Protein AF-A0A109DC09-F1 (afdb_monomer)

Solvent-accessible surface area (backbone atoms only — not comparable to full-atom values): 12896 Å² total; per-residue (Å²): 127,82,45,53,19,56,38,63,45,25,81,33,39,40,67,56,52,54,48,49,50,50,58,57,55,66,71,40,54,76,91,50,47,72,40,55,71,70,56,30,46,43,43,35,18,48,51,47,44,29,95,33,46,69,58,38,62,72,40,78,63,44,71,32,43,50,68,32,57,50,49,26,42,39,64,25,33,43,58,70,87,74,59,76,60,52,71,61,52,30,56,70,53,52,18,28,38,43,35,59,54,74,34,72,28,39,25,43,37,33,34,83,87,57,52,51,49,87,61,46,24,26,41,56,66,62,72,87,56,91,67,43,51,78,31,70,42,95,57,59,52,79,45,13,31,32,42,51,37,67,57,52,51,50,50,41,51,55,46,40,79,67,63,54,87,91,54,65,60,53,58,52,53,40,57,60,47,72,75,57,84,63,42,60,46,46,91,53,75,83,77,82,76,66,53,72,66,54,52,74,49,53,71,39,57,49,48,54,53,36,62,75,54,33,82,66,15,54,56,64,60,48,43,53,53,52,53,51,51,26,51,60,72,75,107

Radius of gyration: 19.29 Å; Cα contacts (8 Å, |Δi|>4): 376; chains: 1; bounding box: 51×51×50 Å

Secondary structure (DSSP, 8-state):
---B-B-SEEEE-HHHHHHHHHHHHHHS-GGG--S-HHHHHHHHHHHTT-SSHHHHHT-S-EEEEHHHHHHHHHHTT--GGGSS-HHHHHHHTTPPEEE-TTS--EEEEEETTSPEEEEEEESSSPPP-TTEEEEEE---TTT-EEE-HHHHHHHHHHHHHH--TTS-HHHHHHHHHTT--PEE-----SSPP-HHHHHT--HHHHHHHHHHH-SSS-HHHHHHHHHHHHHHHT-

Foldseek 3Di:
DPQFQFDQKFKDQLVLLLVLLVVLLVPADPVQFPDDSLVLLQQLCVLLVHPGSVRSNPDGIGIHGLVSSVVSSVNGRDDPVVCPCSQVSSVSRQTKGWFAAPQQAKKWKAALVLQTDLTIGGVVVHDDDPRIDIAGEDADNHQTWIDTSVLSVVLRVVLSVPDDSVDDSNVSSHVSSVVRDTAGQHQDFPPDDDLLVLLPDRPNVNLVVLVVGCPRHHSSSSSVVSVVSSVVSVD

Structure (mmCIF, N/CA/C/O backbone):
data_AF-A0A109DC09-F1
#
_entry.id   AF-A0A109DC09-F1
#
loop_
_atom_site.group_PDB
_atom_site.id
_atom_site.type_symbol
_atom_site.label_atom_id
_atom_site.label_alt_id
_atom_site.label_comp_id
_atom_site.label_asym_id
_atom_site.label_entity_id
_atom_site.label_seq_id
_atom_site.pdbx_PDB_ins_code
_atom_site.Cartn_x
_atom_site.Cartn_y
_atom_site.Cartn_z
_atom_site.occupancy
_atom_site.B_iso_or_equiv
_atom_site.auth_seq_id
_atom_site.auth_comp_id
_atom_site.auth_asym_id
_atom_site.auth_atom_id
_atom_site.pdbx_PDB_model_num
ATOM 1 N N . MET A 1 1 ? 9.646 4.735 12.682 1.00 40.78 1 MET A N 1
ATOM 2 C CA . MET A 1 1 ? 9.041 3.504 12.136 1.00 40.78 1 MET A CA 1
ATOM 3 C C . MET A 1 1 ? 7.641 3.860 11.702 1.00 40.78 1 MET A C 1
ATOM 5 O O . MET A 1 1 ? 6.970 4.535 12.476 1.00 40.78 1 MET A O 1
ATOM 9 N N . ASN A 1 2 ? 7.234 3.477 10.490 1.00 53.06 2 ASN A N 1
ATOM 10 C CA . ASN A 1 2 ? 5.811 3.473 10.167 1.00 53.06 2 ASN A CA 1
ATOM 11 C C . ASN A 1 2 ? 5.160 2.485 11.127 1.00 53.06 2 ASN A C 1
ATOM 13 O O . ASN A 1 2 ? 5.541 1.322 11.163 1.00 53.06 2 ASN A O 1
ATOM 17 N N . ALA A 1 3 ? 4.277 2.994 11.979 1.00 72.12 3 ALA A N 1
ATOM 18 C CA . ALA A 1 3 ? 3.489 2.153 12.868 1.00 72.12 3 ALA A CA 1
ATOM 19 C C . ALA A 1 3 ? 2.329 1.487 12.115 1.00 72.12 3 ALA A C 1
ATOM 21 O O . ALA A 1 3 ? 1.695 0.589 12.657 1.00 72.12 3 ALA A O 1
ATOM 22 N N . ASN A 1 4 ? 2.026 1.946 10.894 1.00 89.56 4 ASN A N 1
ATOM 23 C CA . ASN A 1 4 ? 0.980 1.344 10.088 1.00 89.56 4 ASN A CA 1
ATOM 24 C C . ASN A 1 4 ? 1.453 0.044 9.427 1.00 89.56 4 ASN A C 1
ATOM 26 O O . ASN A 1 4 ? 2.645 -0.156 9.201 1.00 89.56 4 ASN A O 1
ATOM 30 N N . ALA A 1 5 ? 0.495 -0.833 9.150 1.00 94.12 5 ALA A N 1
ATOM 31 C CA . ALA A 1 5 ? 0.725 -2.146 8.563 1.00 94.12 5 ALA A CA 1
ATOM 32 C C . ALA A 1 5 ? 0.398 -2.185 7.063 1.00 94.12 5 ALA A C 1
ATOM 34 O O . ALA A 1 5 ? 0.197 -3.258 6.513 1.00 94.12 5 ALA A O 1
ATOM 35 N N . TYR A 1 6 ? 0.299 -1.035 6.391 1.00 96.06 6 TYR A N 1
ATOM 36 C CA . TYR A 1 6 ? 0.151 -1.034 4.938 1.00 96.06 6 TYR A CA 1
ATOM 37 C C . TYR A 1 6 ? 1.441 -1.517 4.265 1.00 96.06 6 TYR A C 1
ATOM 39 O O . TYR A 1 6 ? 2.548 -1.205 4.716 1.00 96.06 6 TYR A O 1
ATOM 47 N N . SER A 1 7 ? 1.291 -2.254 3.167 1.00 95.31 7 SER A N 1
ATOM 48 C CA . SER A 1 7 ? 2.389 -2.644 2.291 1.00 95.31 7 SER A CA 1
ATOM 49 C C . SER A 1 7 ? 3.128 -1.423 1.743 1.00 95.31 7 SER A C 1
ATOM 51 O O . SER A 1 7 ? 2.569 -0.337 1.562 1.00 95.31 7 SER A O 1
ATOM 53 N N . GLN A 1 8 ? 4.421 -1.585 1.461 1.00 93.62 8 GLN A N 1
ATOM 54 C CA . GLN A 1 8 ? 5.211 -0.508 0.860 1.00 93.62 8 GLN A CA 1
ATOM 55 C C . GLN A 1 8 ? 4.963 -0.395 -0.639 1.00 93.62 8 GLN A C 1
ATOM 57 O O . GLN A 1 8 ? 5.200 0.668 -1.229 1.00 93.62 8 GLN A O 1
ATOM 62 N N . PHE A 1 9 ? 4.534 -1.498 -1.246 1.00 95.81 9 PHE A N 1
ATOM 63 C CA . PHE A 1 9 ? 4.171 -1.579 -2.641 1.00 95.81 9 PHE A CA 1
ATOM 64 C C . PHE A 1 9 ? 2.668 -1.588 -2.846 1.00 95.81 9 PHE A C 1
ATOM 66 O O . PHE A 1 9 ? 1.895 -2.052 -2.014 1.00 95.81 9 PHE A O 1
ATOM 73 N N . SER A 1 10 ? 2.285 -1.106 -4.017 1.00 96.50 10 SER A N 1
ATOM 74 C CA . SER A 1 10 ? 0.936 -1.206 -4.535 1.00 96.50 10 SER A CA 1
ATOM 75 C C . SER A 1 10 ? 0.970 -1.786 -5.944 1.00 96.50 10 SER A C 1
ATOM 77 O O . SER A 1 10 ? 1.845 -1.440 -6.751 1.00 96.50 10 SER A O 1
ATOM 79 N N . GLU A 1 11 ? 0.001 -2.655 -6.214 1.00 95.88 11 GLU A N 1
ATOM 80 C CA . GLU A 1 11 ? -0.251 -3.286 -7.502 1.00 95.88 11 GLU A CA 1
ATOM 81 C C . GLU A 1 11 ? -1.472 -2.630 -8.145 1.00 95.88 11 GLU A C 1
ATOM 83 O O . GLU A 1 11 ? -2.611 -2.806 -7.716 1.00 95.88 11 GLU A O 1
ATOM 88 N N . LEU A 1 12 ? -1.244 -1.823 -9.180 1.00 95.81 12 LEU A N 1
ATOM 89 C CA . LEU A 1 12 ? -2.312 -1.058 -9.823 1.00 95.81 12 LEU A CA 1
ATOM 90 C C . LEU A 1 12 ? -2.240 -1.182 -11.330 1.00 95.81 12 LEU A C 1
ATOM 92 O O . LEU A 1 12 ? -1.166 -1.191 -11.930 1.00 95.81 12 LEU A O 1
ATOM 96 N N . THR A 1 13 ? -3.399 -1.142 -11.978 1.00 97.38 13 THR A N 1
ATOM 97 C CA . THR A 1 13 ? -3.422 -0.910 -13.423 1.00 97.38 13 THR A CA 1
ATOM 98 C C . THR A 1 13 ? -2.886 0.495 -13.735 1.00 97.38 13 THR A C 1
ATOM 100 O O . THR A 1 13 ? -3.086 1.435 -12.949 1.00 97.38 13 THR A O 1
ATOM 103 N N . PRO A 1 14 ? -2.288 0.718 -14.921 1.00 97.69 14 PRO A N 1
ATOM 104 C CA . PRO A 1 14 ? -1.843 2.053 -15.319 1.00 97.69 14 PRO A CA 1
ATOM 105 C C . PRO A 1 14 ? -2.963 3.101 -15.276 1.00 97.69 14 PRO A C 1
ATOM 107 O O . PRO A 1 14 ? -2.716 4.267 -14.974 1.00 97.69 14 PRO A O 1
ATOM 110 N N . VAL A 1 15 ? -4.207 2.698 -15.562 1.00 98.06 15 VAL A N 1
ATOM 111 C CA . VAL A 1 15 ? -5.378 3.586 -15.524 1.00 98.06 15 VAL A CA 1
ATOM 112 C C . VAL A 1 15 ? -5.656 4.067 -14.101 1.00 98.06 15 VAL A C 1
ATOM 114 O O . VAL A 1 15 ? -5.824 5.271 -13.898 1.00 98.06 15 VAL A O 1
ATOM 117 N N . GLN A 1 16 ? -5.665 3.158 -13.122 1.00 97.81 16 GLN A N 1
ATOM 118 C CA . GLN A 1 16 ? -5.870 3.505 -11.714 1.00 97.81 16 GLN A CA 1
ATOM 119 C C . GLN A 1 16 ? -4.750 4.418 -11.211 1.00 97.81 16 GLN A C 1
ATOM 121 O O . 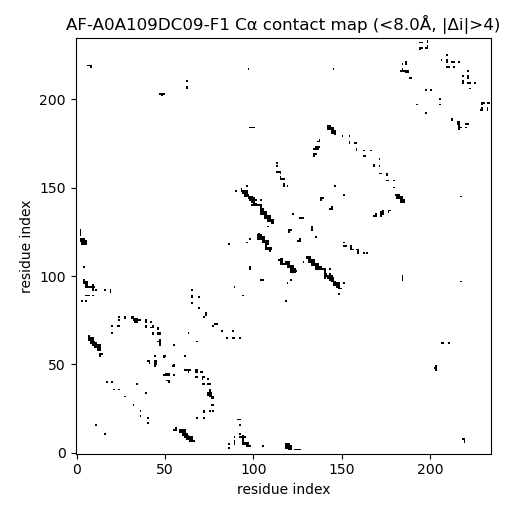GLN A 1 16 ? -5.035 5.499 -10.696 1.00 97.81 16 GLN A O 1
ATOM 126 N N . LEU A 1 17 ? -3.488 4.047 -11.449 1.00 98.12 17 LEU A N 1
ATOM 127 C CA . LEU A 1 17 ? -2.331 4.825 -11.004 1.00 98.12 17 LEU A CA 1
ATOM 128 C C . LEU A 1 17 ? -2.336 6.253 -11.579 1.00 98.12 17 LEU A C 1
ATOM 130 O O . LEU A 1 17 ? -2.157 7.231 -10.850 1.00 98.12 17 LEU A O 1
ATOM 134 N N . LEU A 1 18 ? -2.599 6.397 -12.883 1.00 98.38 18 LEU A N 1
ATOM 135 C CA . LEU A 1 18 ? -2.701 7.706 -13.536 1.00 98.38 18 LEU A CA 1
ATOM 136 C C . LEU A 1 18 ? -3.887 8.532 -13.026 1.00 98.38 18 LEU A C 1
ATOM 138 O O . LEU A 1 18 ? -3.785 9.762 -12.977 1.00 98.38 18 LEU A O 1
ATOM 142 N N . SER A 1 19 ? -5.003 7.885 -12.678 1.00 98.19 19 SER A N 1
ATOM 143 C CA . SER A 1 19 ? -6.177 8.556 -12.116 1.00 98.19 19 SER A CA 1
ATOM 144 C C . SER A 1 19 ? -5.878 9.101 -10.724 1.00 98.19 19 SER A C 1
ATOM 146 O O . SER A 1 19 ? -6.011 10.303 -10.505 1.00 98.19 19 SER A O 1
ATOM 148 N N . VAL A 1 20 ? -5.378 8.254 -9.820 1.00 97.81 20 VAL A N 1
ATOM 149 C CA . VAL A 1 20 ? -5.026 8.647 -8.448 1.00 97.81 20 VAL A CA 1
ATOM 150 C C . VAL A 1 20 ? -3.977 9.762 -8.462 1.00 97.81 20 VAL A C 1
ATOM 152 O O . VAL A 1 20 ? -4.143 10.786 -7.801 1.00 97.81 20 VAL A O 1
ATOM 155 N N . PHE A 1 21 ? -2.942 9.643 -9.302 1.00 98.44 21 PHE A N 1
ATOM 156 C CA . PHE A 1 21 ? -1.938 10.699 -9.455 1.00 98.44 21 PHE A CA 1
ATOM 157 C C . PHE A 1 21 ? -2.537 12.026 -9.929 1.00 98.44 21 PHE A C 1
ATOM 159 O O . PHE A 1 21 ? -2.152 13.095 -9.457 1.00 98.44 21 PHE A O 1
ATOM 166 N N . LYS A 1 22 ? -3.480 11.982 -10.878 1.00 98.50 22 LYS A N 1
ATOM 167 C CA . LYS A 1 22 ? -4.145 13.180 -11.407 1.00 98.50 22 LYS A CA 1
ATOM 168 C C . LYS A 1 22 ? -4.909 13.921 -10.325 1.00 98.50 22 LYS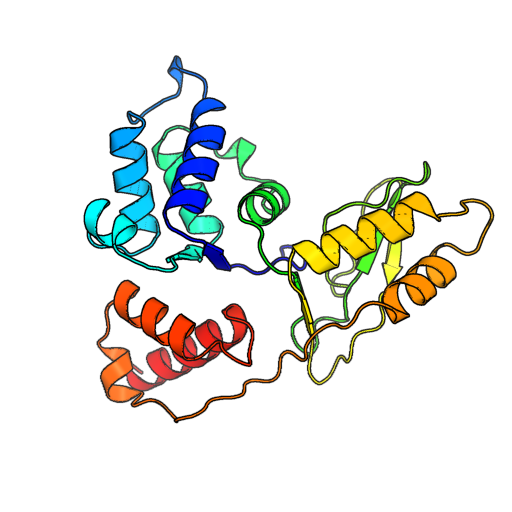 A C 1
ATOM 170 O O . LYS A 1 22 ? -4.871 15.153 -10.287 1.00 98.50 22 LYS A O 1
ATOM 175 N N . ASP A 1 23 ? -5.636 13.178 -9.506 1.00 97.50 23 ASP A N 1
ATOM 176 C CA . ASP A 1 23 ? -6.470 13.748 -8.461 1.00 97.50 23 ASP A CA 1
ATOM 177 C C . ASP A 1 23 ? -5.600 14.352 -7.361 1.00 97.50 23 ASP A C 1
ATOM 179 O O . ASP A 1 23 ? -5.807 15.511 -6.999 1.00 97.50 23 ASP A O 1
ATOM 183 N N . GLU A 1 24 ? -4.510 13.682 -6.982 1.00 96.06 24 GLU A N 1
ATOM 184 C CA . GLU A 1 24 ? -3.520 14.249 -6.065 1.00 96.06 24 GLU A CA 1
ATOM 185 C C . GLU A 1 24 ? -2.811 15.482 -6.638 1.00 96.06 24 GLU A C 1
ATOM 187 O O . GLU A 1 24 ? -2.714 16.513 -5.968 1.00 96.06 24 GLU A O 1
ATOM 192 N N . TYR A 1 25 ? -2.398 15.449 -7.907 1.00 97.62 25 TYR A N 1
ATOM 193 C CA . TYR A 1 25 ? -1.804 16.599 -8.592 1.00 97.62 25 TYR A CA 1
ATOM 194 C C . TYR A 1 25 ? -2.732 17.823 -8.578 1.00 97.62 25 TYR A C 1
ATOM 196 O O . TYR A 1 25 ? -2.284 18.966 -8.451 1.00 97.62 25 TYR A O 1
ATOM 204 N N . ARG A 1 26 ? -4.051 17.618 -8.687 1.00 97.06 26 ARG A N 1
ATOM 205 C CA . ARG A 1 26 ? -5.032 18.713 -8.660 1.00 97.06 26 ARG A CA 1
ATOM 206 C C . ARG A 1 26 ? -5.097 19.417 -7.308 1.00 97.06 26 ARG A C 1
ATOM 208 O O . ARG A 1 26 ? -5.417 20.606 -7.299 1.00 97.06 26 ARG A O 1
ATOM 215 N N . THR A 1 27 ? -4.739 18.740 -6.216 1.00 95.06 27 THR A N 1
ATOM 216 C CA . THR A 1 27 ? -4.648 19.344 -4.875 1.00 95.06 27 THR A CA 1
ATOM 217 C C . THR A 1 27 ? -3.445 20.283 -4.720 1.00 95.06 27 THR A C 1
ATOM 219 O O . THR A 1 27 ? -3.414 21.116 -3.809 1.00 95.06 27 THR A O 1
ATOM 222 N N . ILE A 1 28 ? -2.457 20.190 -5.619 1.00 96.69 28 ILE A N 1
ATOM 223 C CA . ILE A 1 28 ? -1.316 21.104 -5.656 1.00 96.69 28 ILE A CA 1
ATOM 224 C C . ILE A 1 28 ? -1.811 22.456 -6.177 1.00 96.69 28 ILE A C 1
ATOM 226 O O . ILE A 1 28 ? -2.338 22.555 -7.296 1.00 96.69 28 ILE A O 1
ATOM 230 N N . ALA A 1 29 ? -1.639 23.501 -5.362 1.00 95.00 29 ALA A N 1
ATOM 231 C CA . ALA A 1 29 ? -1.979 24.873 -5.724 1.00 95.00 29 ALA A CA 1
ATOM 232 C C . ALA A 1 29 ? -1.282 25.258 -7.033 1.00 95.00 29 ALA A C 1
ATOM 234 O O . ALA A 1 29 ? -0.117 24.923 -7.228 1.00 95.00 29 ALA A O 1
ATOM 235 N N . LYS A 1 30 ? -1.993 25.948 -7.933 1.00 94.19 30 LYS A N 1
ATOM 236 C CA . LYS A 1 30 ? -1.489 26.243 -9.285 1.00 94.19 30 LYS A CA 1
ATOM 237 C C . LYS A 1 30 ? -0.120 26.924 -9.263 1.00 94.19 30 LYS A C 1
ATOM 239 O O . LYS A 1 30 ? 0.748 26.509 -10.021 1.00 94.19 30 LYS A O 1
ATOM 244 N N . ASP A 1 31 ? 0.073 27.872 -8.353 1.00 95.31 31 ASP A N 1
ATOM 245 C CA . ASP A 1 31 ? 1.312 28.649 -8.226 1.00 95.31 31 ASP A CA 1
ATOM 246 C C . ASP A 1 31 ? 2.490 27.827 -7.680 1.00 95.31 31 ASP A C 1
ATOM 248 O O . ASP A 1 31 ? 3.643 28.200 -7.864 1.00 95.31 31 ASP A O 1
ATOM 252 N N . ASN A 1 32 ? 2.210 26.676 -7.059 1.00 95.94 32 ASN A N 1
ATOM 253 C CA . ASN A 1 32 ? 3.231 25.759 -6.555 1.00 95.94 32 ASN A CA 1
ATOM 254 C C . ASN A 1 32 ? 3.623 24.686 -7.581 1.00 95.94 32 ASN A C 1
ATOM 256 O O . ASN A 1 32 ? 4.560 23.932 -7.332 1.00 95.94 32 ASN A O 1
ATOM 260 N N . ARG A 1 33 ? 2.907 24.562 -8.708 1.00 97.06 33 ARG A N 1
ATOM 261 C CA . ARG A 1 33 ? 3.155 23.492 -9.684 1.00 97.06 33 ARG A CA 1
ATOM 262 C C . ARG A 1 33 ? 4.438 23.759 -10.457 1.00 97.06 33 ARG A C 1
ATOM 264 O O . ARG A 1 33 ? 4.533 24.724 -11.209 1.00 97.06 33 ARG A O 1
ATOM 271 N N . THR A 1 34 ? 5.392 22.849 -10.326 1.00 97.38 34 THR A N 1
ATOM 272 C CA . THR A 1 34 ? 6.687 22.889 -11.024 1.00 97.38 34 THR A CA 1
ATOM 273 C C . THR A 1 34 ? 6.640 22.202 -12.388 1.00 97.38 34 THR A C 1
ATOM 275 O O . THR A 1 34 ? 7.399 22.555 -13.287 1.00 97.38 34 THR A O 1
ATOM 278 N N . LEU A 1 35 ? 5.739 21.231 -12.554 1.00 97.69 35 LEU A N 1
ATOM 279 C CA . LEU A 1 35 ? 5.550 20.456 -13.778 1.00 97.69 35 LEU A CA 1
ATOM 280 C C . LEU A 1 35 ? 4.092 20.535 -14.236 1.00 97.69 35 LEU A C 1
ATOM 282 O O . LEU A 1 35 ? 3.164 20.550 -13.421 1.00 97.69 35 LEU A O 1
ATOM 286 N N . SER A 1 36 ? 3.872 20.534 -15.552 1.00 97.56 36 SER A N 1
ATOM 287 C CA . SER A 1 36 ? 2.540 20.268 -16.112 1.00 97.56 36 SER A CA 1
ATOM 288 C C . SER A 1 36 ? 2.098 18.835 -15.797 1.00 97.56 36 SER A C 1
ATOM 290 O O . SER A 1 36 ? 2.936 17.963 -15.579 1.00 97.56 36 SER A O 1
ATOM 292 N N . LEU A 1 37 ? 0.792 18.550 -15.836 1.00 98.00 37 LEU A N 1
ATOM 293 C CA . LEU A 1 37 ? 0.277 17.198 -15.575 1.00 98.00 37 LEU A CA 1
ATOM 294 C C . LEU A 1 37 ? 0.920 16.136 -16.488 1.00 98.00 37 LEU A C 1
ATOM 296 O O . LEU A 1 37 ? 1.286 15.066 -16.018 1.00 98.00 37 LEU A O 1
ATOM 300 N N . ASN A 1 38 ? 1.119 16.444 -17.776 1.00 97.88 38 ASN A N 1
ATOM 301 C CA . ASN A 1 38 ? 1.768 15.517 -18.708 1.00 97.88 38 ASN A CA 1
ATOM 302 C C . ASN A 1 38 ? 3.234 15.251 -18.337 1.00 97.88 38 ASN A C 1
ATOM 304 O O . ASN A 1 38 ? 3.676 14.109 -18.403 1.00 97.88 38 ASN A O 1
ATOM 308 N N . GLN A 1 39 ? 3.980 16.276 -17.914 1.00 98.31 39 GLN A N 1
ATOM 309 C CA . GLN A 1 39 ? 5.342 16.091 -17.399 1.00 98.31 39 GLN A CA 1
ATOM 310 C C . GLN A 1 39 ? 5.339 15.318 -16.073 1.00 98.31 39 GLN A C 1
ATOM 312 O O . GLN A 1 39 ? 6.210 14.480 -15.863 1.00 98.31 39 GLN A O 1
ATOM 317 N N . GLY A 1 40 ? 4.336 15.539 -15.220 1.00 98.25 40 GLY A N 1
ATOM 318 C CA . GLY A 1 40 ? 4.121 14.770 -13.997 1.00 98.25 40 GLY A CA 1
ATOM 319 C C . GLY A 1 40 ? 3.881 13.287 -14.269 1.00 98.25 40 GLY A C 1
ATOM 320 O O . GLY A 1 40 ? 4.473 12.448 -13.605 1.00 98.25 40 GLY A O 1
ATOM 321 N N . TYR A 1 41 ? 3.112 12.941 -15.304 1.00 98.62 41 TYR A N 1
ATOM 322 C CA . TYR A 1 41 ? 2.946 11.546 -15.722 1.00 98.62 41 TYR A CA 1
ATOM 323 C C . TYR A 1 41 ? 4.233 10.909 -16.251 1.00 98.62 41 TYR A C 1
ATOM 325 O O . TYR A 1 41 ? 4.476 9.734 -15.989 1.00 98.62 41 TYR A O 1
ATOM 333 N N . GLN A 1 42 ? 5.071 11.663 -16.965 1.00 98.31 42 GLN A N 1
ATOM 334 C CA . GLN A 1 42 ? 6.391 11.174 -17.381 1.00 98.31 42 GLN A CA 1
ATOM 335 C C . GLN A 1 42 ? 7.307 10.957 -16.165 1.00 98.31 42 GLN A C 1
ATOM 337 O O . GLN A 1 42 ? 8.009 9.950 -16.092 1.00 98.31 42 GLN A O 1
ATOM 342 N N . ALA A 1 43 ? 7.263 11.863 -15.181 1.00 98.00 43 ALA A N 1
ATOM 343 C CA . ALA A 1 43 ? 7.984 11.700 -13.922 1.00 98.00 43 ALA A CA 1
ATOM 344 C C . ALA A 1 43 ? 7.486 10.470 -13.147 1.00 98.00 43 ALA A C 1
ATOM 346 O O . ALA A 1 43 ? 8.303 9.663 -12.712 1.00 98.00 43 ALA A O 1
ATOM 347 N N . LEU A 1 44 ? 6.168 10.284 -13.036 1.00 98.56 44 LEU A N 1
ATOM 348 C CA . LEU A 1 44 ? 5.557 9.117 -12.399 1.00 98.56 44 LEU A CA 1
ATOM 349 C C . LEU A 1 44 ? 6.002 7.813 -13.061 1.00 98.56 44 LEU A C 1
ATOM 351 O O . LEU A 1 44 ? 6.423 6.907 -12.356 1.00 98.56 44 LEU A O 1
ATOM 355 N N . ALA A 1 45 ? 5.975 7.736 -14.395 1.00 97.75 45 ALA A N 1
ATOM 356 C CA . ALA A 1 45 ? 6.425 6.550 -15.120 1.00 97.75 45 ALA A CA 1
ATOM 357 C C . ALA A 1 45 ? 7.891 6.216 -14.799 1.00 97.75 45 ALA A C 1
ATOM 359 O O . ALA A 1 45 ? 8.215 5.067 -14.514 1.00 97.75 45 ALA A O 1
ATOM 360 N N . LYS A 1 46 ? 8.765 7.231 -14.759 1.00 96.50 46 LYS A N 1
ATOM 361 C CA . LYS A 1 46 ? 10.171 7.056 -14.376 1.00 96.50 46 LYS A CA 1
ATOM 362 C C . LYS A 1 46 ? 10.322 6.588 -12.925 1.00 96.50 46 LYS A C 1
ATOM 364 O O . LYS A 1 46 ? 11.136 5.713 -12.652 1.00 96.50 46 LYS A O 1
ATOM 369 N N . HIS A 1 47 ? 9.555 7.161 -11.999 1.00 97.06 47 HIS A N 1
ATOM 370 C CA . HIS A 1 47 ? 9.555 6.751 -10.592 1.00 97.06 47 HIS A CA 1
ATOM 371 C C . HIS A 1 47 ? 9.019 5.327 -10.402 1.00 97.06 47 HIS A C 1
ATOM 373 O O . HIS A 1 47 ? 9.549 4.596 -9.577 1.00 97.06 47 HIS A O 1
ATOM 379 N N . ALA A 1 48 ? 8.058 4.906 -11.223 1.00 96.12 48 ALA A N 1
ATOM 380 C CA . ALA A 1 48 ? 7.567 3.533 -11.312 1.00 96.12 48 ALA A CA 1
ATOM 381 C C . ALA A 1 48 ? 8.497 2.602 -12.119 1.00 96.12 48 ALA A C 1
ATOM 383 O O . ALA A 1 48 ? 8.088 1.515 -12.517 1.00 96.12 48 ALA A O 1
ATOM 384 N N . GLN A 1 49 ? 9.735 3.028 -12.401 1.00 95.56 49 GLN A N 1
ATOM 385 C CA . GLN A 1 49 ? 10.767 2.229 -13.073 1.00 95.56 49 GLN A CA 1
ATOM 386 C C . GLN A 1 49 ? 10.396 1.799 -14.503 1.00 95.56 49 GLN A C 1
ATOM 388 O O . GLN A 1 49 ? 10.941 0.838 -15.046 1.00 95.56 49 GLN A O 1
ATOM 393 N N . CYS A 1 50 ? 9.490 2.543 -15.139 1.00 94.81 50 CYS A N 1
ATOM 394 C CA . CYS A 1 50 ? 9.143 2.389 -16.545 1.00 94.81 50 CYS A CA 1
ATOM 395 C C . CYS A 1 50 ? 10.033 3.284 -17.419 1.00 94.81 50 CYS A C 1
ATOM 397 O O . CYS A 1 50 ? 10.376 4.409 -17.051 1.00 94.81 50 CYS A O 1
ATOM 399 N N . ASN A 1 51 ? 10.343 2.821 -18.633 1.00 92.50 51 ASN A N 1
ATOM 400 C CA . ASN A 1 51 ? 11.190 3.569 -19.572 1.00 92.50 51 ASN A CA 1
ATOM 401 C C . ASN A 1 51 ? 10.500 4.819 -20.145 1.00 92.50 51 ASN A C 1
ATOM 403 O O . ASN A 1 51 ? 11.168 5.773 -20.540 1.00 92.50 51 ASN A O 1
ATOM 407 N N . SER A 1 52 ? 9.167 4.809 -20.223 1.00 95.12 52 SER A N 1
ATOM 408 C CA . SER A 1 52 ? 8.358 5.944 -20.668 1.00 95.12 52 SER A CA 1
ATOM 409 C C . SER A 1 52 ? 6.913 5.820 -20.180 1.00 95.12 52 SER A C 1
ATOM 411 O O . SER A 1 52 ? 6.487 4.758 -19.717 1.00 95.12 52 SER A O 1
ATOM 413 N N . LEU A 1 53 ? 6.131 6.892 -20.328 1.00 97.44 53 LEU A N 1
ATOM 414 C CA . LEU A 1 53 ? 4.686 6.859 -20.086 1.00 97.44 53 LEU A CA 1
ATOM 415 C C . LEU A 1 53 ? 3.956 5.861 -20.998 1.00 97.44 53 LEU A C 1
ATOM 417 O O . LEU A 1 53 ? 3.002 5.222 -20.564 1.00 97.44 53 LEU A O 1
ATOM 421 N N . GLU A 1 54 ? 4.376 5.722 -22.253 1.00 97.12 54 GLU A N 1
ATOM 422 C CA . GLU A 1 54 ? 3.816 4.748 -23.196 1.00 97.12 54 GLU A CA 1
ATOM 423 C C . GLU A 1 54 ? 4.087 3.321 -22.718 1.00 97.12 54 GLU A C 1
ATOM 425 O O . GLU A 1 54 ? 3.167 2.507 -22.693 1.00 97.12 54 GLU A O 1
ATOM 430 N N . SER A 1 55 ? 5.312 3.050 -22.255 1.00 94.88 55 SER A N 1
ATOM 431 C CA . SER A 1 55 ? 5.685 1.757 -21.674 1.00 94.88 55 SER A CA 1
ATOM 432 C C . SER A 1 55 ? 4.893 1.447 -20.401 1.00 94.88 55 SER A C 1
ATOM 434 O O . SER A 1 55 ? 4.446 0.316 -20.229 1.00 94.88 55 SER A O 1
ATOM 436 N N . MET A 1 56 ? 4.655 2.438 -19.537 1.00 96.19 56 MET A N 1
ATOM 437 C CA . MET A 1 56 ? 3.789 2.260 -18.368 1.00 96.19 56 MET A CA 1
ATOM 438 C C . MET A 1 56 ? 2.358 1.912 -18.797 1.00 96.19 56 MET A C 1
ATOM 440 O O . MET A 1 56 ? 1.768 0.971 -18.284 1.00 96.19 56 MET A O 1
ATOM 444 N N . LYS A 1 57 ? 1.801 2.628 -19.781 1.00 97.38 57 LYS A N 1
ATOM 445 C CA . LYS A 1 57 ? 0.431 2.400 -20.272 1.00 97.38 57 LYS A CA 1
ATOM 446 C C . LYS A 1 57 ? 0.231 1.050 -20.962 1.00 97.38 57 LYS A C 1
ATOM 448 O O . LYS A 1 57 ? -0.909 0.610 -21.052 1.00 97.38 57 LYS A O 1
ATOM 453 N N . SER A 1 58 ? 1.292 0.427 -21.476 1.00 95.62 58 SER A N 1
ATOM 454 C CA . SER A 1 58 ? 1.214 -0.891 -22.116 1.00 95.62 58 SER A CA 1
ATOM 455 C C . SER A 1 58 ? 1.260 -2.070 -21.140 1.00 95.62 58 SER A C 1
ATOM 457 O O . SER A 1 58 ? 1.022 -3.195 -21.566 1.00 95.62 58 SER A O 1
ATOM 459 N N . GLN A 1 59 ? 1.593 -1.843 -19.866 1.00 93.31 59 GLN A N 1
ATOM 460 C CA . GLN A 1 59 ? 1.631 -2.905 -18.856 1.00 93.31 59 GLN A CA 1
ATOM 461 C C . GLN A 1 59 ? 0.222 -3.237 -18.350 1.00 93.31 59 GLN A C 1
ATOM 463 O O . GLN A 1 59 ? -0.660 -2.379 -18.334 1.00 93.31 59 GLN A O 1
ATOM 468 N N . SER A 1 60 ? 0.007 -4.483 -17.926 1.00 94.81 60 SER A N 1
ATOM 469 C CA . SER A 1 60 ? -1.240 -4.905 -17.275 1.00 94.81 60 SER A CA 1
ATOM 470 C C . SER A 1 60 ? -1.335 -4.352 -15.852 1.00 94.81 60 SER A C 1
ATOM 472 O O . SER A 1 60 ? -2.355 -3.776 -15.475 1.00 94.81 60 SER A O 1
ATOM 474 N N . ILE A 1 61 ? -0.249 -4.497 -15.094 1.00 96.06 61 ILE A N 1
ATOM 475 C CA . ILE A 1 61 ? -0.108 -4.092 -13.696 1.00 96.06 61 ILE A CA 1
ATOM 476 C C . ILE A 1 61 ? 1.231 -3.366 -13.543 1.00 96.06 61 ILE A C 1
ATOM 478 O O . ILE A 1 61 ? 2.223 -3.729 -14.172 1.00 96.06 61 ILE A O 1
ATOM 482 N N . ILE A 1 62 ? 1.239 -2.320 -12.721 1.00 96.00 62 ILE A N 1
ATOM 483 C CA . ILE A 1 62 ? 2.418 -1.575 -12.297 1.00 96.00 62 ILE A CA 1
ATOM 484 C C . ILE A 1 62 ? 2.650 -1.851 -10.818 1.00 96.00 62 ILE A C 1
ATOM 486 O O . ILE A 1 62 ? 1.754 -1.628 -10.005 1.00 96.00 62 ILE A O 1
ATOM 490 N N . LEU A 1 63 ? 3.878 -2.250 -10.489 1.00 96.94 63 LEU A N 1
ATOM 491 C CA . LEU A 1 63 ? 4.364 -2.329 -9.118 1.00 96.94 63 LEU A CA 1
ATOM 492 C C . LEU A 1 63 ? 5.105 -1.037 -8.752 1.00 96.94 63 LEU A C 1
ATOM 494 O O . LEU A 1 63 ? 6.192 -0.754 -9.274 1.00 96.94 63 LEU A O 1
ATOM 498 N N . ILE A 1 64 ? 4.530 -0.243 -7.850 1.00 97.25 64 ILE A N 1
ATOM 499 C CA . ILE A 1 64 ? 5.092 1.049 -7.433 1.00 97.25 64 ILE A CA 1
ATOM 500 C C . ILE A 1 64 ? 5.228 1.123 -5.914 1.00 97.25 64 ILE A C 1
ATOM 502 O O . ILE A 1 64 ? 4.318 0.731 -5.187 1.00 97.25 64 ILE A O 1
ATOM 506 N N . LYS A 1 65 ? 6.352 1.663 -5.422 1.00 96.56 65 LYS A N 1
ATOM 507 C CA . LYS A 1 65 ? 6.491 1.988 -3.998 1.00 96.56 65 LYS A CA 1
ATOM 508 C C . LYS A 1 65 ? 5.689 3.245 -3.679 1.00 96.56 65 LYS A C 1
ATOM 510 O O . LYS A 1 65 ? 5.745 4.230 -4.419 1.00 96.56 65 LYS A O 1
ATOM 515 N N . VAL A 1 66 ? 5.049 3.291 -2.516 1.00 96.75 66 VAL A N 1
ATOM 516 C CA . VAL A 1 66 ? 4.343 4.495 -2.035 1.00 96.75 66 VAL A CA 1
ATOM 517 C C . VAL A 1 66 ? 5.268 5.721 -2.051 1.00 96.75 66 VAL A C 1
ATOM 519 O O . VAL A 1 66 ? 4.882 6.810 -2.481 1.00 96.75 66 VAL A O 1
ATOM 522 N N . SER A 1 67 ? 6.531 5.545 -1.656 1.00 96.25 67 SER A N 1
ATOM 523 C CA . SER A 1 67 ? 7.535 6.613 -1.675 1.00 96.25 67 SER A CA 1
ATOM 524 C C . SER A 1 67 ? 7.848 7.125 -3.085 1.00 96.25 67 SER A C 1
ATOM 526 O O . SER A 1 67 ? 8.086 8.316 -3.263 1.00 96.25 67 SER A O 1
ATOM 528 N N . GLU A 1 68 ? 7.808 6.271 -4.107 1.00 97.44 68 GLU A N 1
ATOM 529 C CA . GLU A 1 68 ? 8.024 6.657 -5.505 1.00 97.44 68 GLU A CA 1
ATOM 530 C C . GLU A 1 68 ? 6.860 7.483 -6.046 1.00 97.44 68 GLU A C 1
ATOM 532 O O . GLU A 1 68 ? 7.082 8.501 -6.705 1.00 97.44 68 GLU A O 1
ATOM 537 N N . PHE A 1 69 ? 5.631 7.098 -5.700 1.00 98.06 69 PHE A N 1
ATOM 538 C CA . PHE A 1 69 ? 4.441 7.888 -5.995 1.00 98.06 69 PHE A CA 1
ATOM 539 C C . PHE A 1 69 ? 4.514 9.279 -5.347 1.00 98.06 69 PHE A C 1
ATOM 541 O O . PHE A 1 69 ? 4.327 10.299 -6.018 1.00 98.06 69 PHE A O 1
ATOM 548 N N . ILE A 1 70 ? 4.860 9.333 -4.056 1.00 97.75 70 ILE A N 1
ATOM 549 C CA . ILE A 1 70 ? 5.046 10.589 -3.318 1.00 97.75 70 ILE A CA 1
ATOM 550 C C . ILE A 1 70 ? 6.147 11.437 -3.966 1.00 97.75 70 ILE A C 1
ATOM 552 O O . ILE A 1 70 ? 5.951 12.632 -4.184 1.00 97.75 70 ILE A O 1
ATOM 556 N N . ASN A 1 71 ? 7.280 10.837 -4.332 1.00 97.75 71 ASN A N 1
ATOM 557 C CA . ASN A 1 71 ? 8.389 11.544 -4.974 1.00 97.75 71 ASN A CA 1
ATOM 558 C C . ASN A 1 71 ? 7.993 12.137 -6.333 1.00 97.75 71 ASN A C 1
ATOM 560 O O . ASN A 1 71 ? 8.370 13.270 -6.636 1.00 97.75 71 ASN A O 1
ATOM 564 N N . ALA A 1 72 ? 7.173 11.434 -7.118 1.00 97.94 72 ALA A N 1
ATOM 565 C CA . ALA A 1 72 ? 6.628 11.973 -8.361 1.00 97.94 72 ALA A CA 1
ATOM 566 C C . ALA A 1 72 ? 5.715 13.193 -8.116 1.00 97.94 72 ALA A C 1
ATOM 568 O O . ALA A 1 72 ? 5.753 14.162 -8.881 1.00 97.94 72 ALA A O 1
ATOM 569 N N . LEU A 1 73 ? 4.929 13.193 -7.033 1.00 97.94 73 LEU A N 1
ATOM 570 C CA . LEU A 1 73 ? 4.115 14.348 -6.635 1.00 97.94 73 LEU A CA 1
ATOM 571 C C . LEU A 1 73 ? 4.966 15.510 -6.107 1.00 97.94 73 LEU A C 1
ATOM 573 O O . LEU A 1 73 ? 4.695 16.663 -6.450 1.00 97.94 73 LEU A O 1
ATOM 577 N N . ILE A 1 74 ? 6.016 15.233 -5.327 1.00 97.38 74 ILE A N 1
ATOM 578 C CA . ILE A 1 74 ? 6.988 16.244 -4.881 1.00 97.38 74 ILE A CA 1
ATOM 579 C C . ILE A 1 74 ? 7.643 16.903 -6.097 1.00 97.38 74 ILE A C 1
ATOM 581 O O . ILE A 1 74 ? 7.717 18.129 -6.165 1.00 97.38 74 ILE A O 1
ATOM 585 N N . ALA A 1 75 ? 8.033 16.115 -7.103 1.00 97.19 75 ALA A N 1
ATOM 586 C CA . ALA A 1 75 ? 8.579 16.633 -8.354 1.00 97.19 75 ALA A CA 1
ATOM 587 C C . ALA A 1 75 ? 7.596 17.553 -9.101 1.00 97.19 75 ALA A C 1
ATOM 589 O O . ALA A 1 75 ? 8.041 18.423 -9.846 1.00 97.19 75 ALA A O 1
ATOM 590 N N . CYS A 1 76 ? 6.284 17.400 -8.875 1.00 98.06 76 CYS A N 1
ATOM 591 C CA . CYS A 1 76 ? 5.221 18.266 -9.398 1.00 98.06 76 CYS A CA 1
ATOM 592 C C . CYS A 1 76 ? 4.893 19.481 -8.512 1.00 98.06 76 CYS A C 1
ATOM 594 O O . CYS A 1 76 ? 4.020 20.272 -8.881 1.00 98.06 76 CYS A O 1
ATOM 596 N N . GLY A 1 77 ? 5.565 19.636 -7.368 1.00 97.56 77 GLY A N 1
ATOM 597 C CA . GLY A 1 77 ? 5.387 20.762 -6.453 1.00 97.56 77 GLY A CA 1
ATOM 598 C C . GLY A 1 77 ? 4.538 20.461 -5.217 1.00 97.56 77 GLY A C 1
ATOM 599 O O . GLY A 1 77 ? 4.097 21.395 -4.543 1.00 97.56 77 GLY A O 1
ATOM 600 N N . LEU A 1 78 ? 4.281 19.186 -4.894 1.00 96.38 78 LEU A N 1
ATOM 601 C CA . LEU A 1 78 ? 3.669 18.830 -3.613 1.00 96.38 78 LEU A CA 1
ATOM 602 C C . LEU A 1 78 ? 4.641 19.187 -2.468 1.00 96.38 78 LEU A C 1
ATOM 604 O O . LEU A 1 78 ? 5.767 18.688 -2.455 1.00 96.38 78 LEU A O 1
ATOM 608 N N . PRO A 1 79 ? 4.238 20.019 -1.489 1.00 94.19 79 PRO A N 1
ATOM 609 C CA . PRO A 1 79 ? 5.102 20.343 -0.361 1.00 94.19 79 PRO A CA 1
ATOM 610 C C . PRO A 1 79 ? 5.430 19.099 0.468 1.00 94.19 79 PRO A C 1
ATOM 612 O O . PRO A 1 79 ? 4.524 18.349 0.827 1.00 94.19 79 PRO A O 1
ATOM 615 N N . VAL A 1 80 ? 6.695 18.938 0.864 1.00 92.25 80 VAL A N 1
ATOM 616 C CA . VAL A 1 80 ? 7.158 17.827 1.724 1.00 92.25 80 VAL A CA 1
ATOM 617 C C . VAL A 1 80 ? 6.404 17.784 3.061 1.00 92.25 80 VAL A C 1
ATOM 619 O O . VAL A 1 80 ? 6.151 16.722 3.615 1.00 92.25 80 VAL A O 1
ATOM 622 N N . SER A 1 81 ? 5.939 18.928 3.570 1.00 90.25 81 SER A N 1
ATOM 623 C CA . SER A 1 81 ? 5.099 18.965 4.776 1.00 90.25 81 SER A CA 1
ATOM 624 C C . SER A 1 81 ? 3.766 18.221 4.625 1.00 90.25 81 SER A C 1
ATOM 626 O O . SER A 1 81 ? 3.187 17.816 5.628 1.00 90.25 81 SER A O 1
ATOM 628 N N . LYS A 1 82 ? 3.280 18.014 3.393 1.00 87.56 82 LYS A N 1
ATOM 629 C CA . LYS A 1 82 ? 2.068 17.237 3.093 1.00 87.56 82 LYS A CA 1
ATOM 630 C C . LYS A 1 82 ? 2.336 15.743 2.886 1.00 87.56 82 LYS A C 1
ATOM 632 O O . LYS A 1 82 ? 1.393 15.005 2.620 1.00 87.56 82 LYS A O 1
ATOM 637 N N . THR A 1 83 ? 3.586 15.290 2.993 1.00 86.50 83 THR A N 1
ATOM 638 C CA . THR A 1 83 ? 3.972 13.887 2.759 1.00 86.50 83 THR A CA 1
ATOM 639 C C . THR A 1 83 ? 4.239 13.113 4.046 1.00 86.50 83 THR A C 1
ATOM 641 O O . THR A 1 83 ? 4.669 11.968 3.995 1.00 86.50 83 THR A O 1
ATOM 644 N N . THR A 1 84 ? 4.006 13.731 5.205 1.00 82.25 84 THR A N 1
ATOM 645 C CA . THR A 1 84 ? 4.279 13.148 6.527 1.00 82.25 84 THR A CA 1
ATOM 646 C C . THR A 1 84 ? 3.300 12.043 6.913 1.00 82.25 84 THR A C 1
ATOM 648 O O . THR A 1 84 ? 3.670 11.138 7.651 1.00 82.25 84 THR A O 1
ATOM 651 N N . ASN A 1 85 ? 2.065 12.093 6.409 1.00 83.12 85 ASN A N 1
ATOM 652 C CA . ASN A 1 85 ? 1.074 11.039 6.598 1.00 83.12 85 ASN A CA 1
ATOM 653 C C . ASN A 1 85 ? 1.119 10.067 5.412 1.00 83.12 85 ASN A C 1
ATOM 655 O O . ASN A 1 85 ? 0.428 10.279 4.411 1.00 83.12 85 ASN A O 1
ATOM 659 N N . THR A 1 86 ? 1.934 9.015 5.515 1.00 88.38 86 THR A N 1
ATOM 660 C CA . THR A 1 86 ? 2.052 8.012 4.447 1.00 88.38 86 THR A CA 1
ATOM 661 C C . THR A 1 86 ? 0.809 7.116 4.355 1.00 88.38 86 THR A C 1
ATOM 663 O O . THR A 1 86 ? 0.406 6.807 3.238 1.00 88.38 86 THR A O 1
ATOM 666 N N . ALA A 1 87 ? 0.100 6.871 5.473 1.00 91.44 87 ALA A N 1
ATOM 667 C CA . ALA A 1 87 ? -1.181 6.134 5.540 1.00 91.44 87 ALA A CA 1
ATOM 668 C C . ALA A 1 87 ? -2.246 6.660 4.578 1.00 91.44 87 ALA A C 1
ATOM 670 O O . ALA A 1 87 ? -3.064 5.913 4.045 1.00 91.44 87 ALA A O 1
ATOM 671 N N . ARG A 1 88 ? -2.251 7.970 4.327 1.00 92.19 88 ARG A N 1
ATOM 672 C CA . ARG A 1 88 ? -3.117 8.567 3.307 1.00 92.19 88 ARG A CA 1
ATOM 673 C C . ARG A 1 88 ? -2.766 8.074 1.901 1.00 92.19 88 ARG A C 1
ATOM 675 O O . ARG A 1 88 ? -3.668 7.764 1.133 1.00 92.19 88 ARG A O 1
ATOM 682 N N . PHE A 1 89 ? -1.482 8.058 1.550 1.00 95.00 89 PHE A N 1
ATOM 683 C CA . PHE A 1 89 ? -1.025 7.649 0.221 1.00 95.00 89 PHE A CA 1
ATOM 684 C C . PHE A 1 89 ? -1.135 6.142 0.023 1.00 95.00 89 PHE A C 1
ATOM 686 O O . PHE A 1 89 ? -1.524 5.714 -1.056 1.00 95.00 89 PHE A O 1
ATOM 693 N N . GLU A 1 90 ? -0.872 5.363 1.069 1.00 96.44 90 GLU A N 1
ATOM 694 C CA . GLU A 1 90 ? -1.072 3.915 1.073 1.00 96.44 90 GLU A CA 1
ATOM 695 C C . GLU A 1 90 ? -2.535 3.568 0.759 1.00 96.44 90 GLU A C 1
ATOM 697 O O . GLU A 1 90 ? -2.799 2.835 -0.192 1.00 96.44 90 GLU A O 1
ATOM 702 N N . ARG A 1 91 ? -3.498 4.214 1.433 1.00 93.81 91 ARG A N 1
ATOM 703 C CA . ARG A 1 91 ? -4.933 4.071 1.123 1.00 93.81 91 ARG A CA 1
ATOM 704 C C . ARG A 1 91 ? -5.306 4.523 -0.285 1.00 93.81 91 ARG A C 1
ATOM 706 O O . ARG A 1 91 ? -6.043 3.831 -0.977 1.00 93.81 91 ARG A O 1
ATOM 713 N N . LEU A 1 92 ? -4.798 5.673 -0.735 1.00 94.19 92 LEU A N 1
ATOM 714 C CA . LEU A 1 92 ? -5.057 6.170 -2.095 1.00 94.19 92 LEU A CA 1
ATOM 715 C C . LEU A 1 92 ? -4.575 5.192 -3.170 1.00 94.19 92 LEU A C 1
ATOM 717 O O . LEU A 1 92 ? -5.200 5.070 -4.221 1.00 94.19 92 LEU A O 1
ATOM 721 N N . LEU A 1 93 ? -3.464 4.512 -2.900 1.00 96.69 93 LEU A N 1
ATOM 722 C CA . LEU A 1 93 ? -2.902 3.482 -3.760 1.00 96.69 93 LEU A CA 1
ATOM 723 C C . LEU A 1 93 ? -3.504 2.098 -3.494 1.00 96.69 93 LEU A C 1
ATOM 725 O O . LEU A 1 93 ? -3.059 1.142 -4.116 1.00 96.69 93 LEU A O 1
ATOM 729 N N . LYS A 1 94 ? -4.499 1.976 -2.607 1.00 95.88 94 LYS A N 1
ATOM 730 C CA . LYS A 1 94 ? -5.086 0.695 -2.195 1.00 95.88 94 LYS A CA 1
ATOM 731 C C . LYS A 1 94 ? -4.020 -0.329 -1.794 1.00 95.88 94 LYS A C 1
ATOM 733 O O . LYS A 1 94 ? -4.058 -1.466 -2.241 1.00 95.88 94 LYS A O 1
ATOM 738 N N . CYS A 1 95 ? -3.033 0.105 -1.015 1.00 97.12 95 CYS A N 1
ATOM 739 C CA . CYS A 1 95 ? -2.022 -0.801 -0.487 1.00 97.12 95 CYS A CA 1
ATOM 740 C C . CYS A 1 95 ? -2.701 -1.847 0.393 1.00 97.12 95 CYS A C 1
ATOM 742 O O . CYS A 1 95 ? -3.564 -1.515 1.218 1.00 97.12 95 CYS A O 1
ATOM 744 N N . ASP A 1 96 ? -2.286 -3.088 0.203 1.00 96.56 96 ASP A N 1
ATOM 745 C CA . ASP A 1 96 ? -2.720 -4.206 1.014 1.00 96.56 96 ASP A CA 1
ATOM 746 C C . ASP A 1 96 ? -2.176 -4.066 2.433 1.00 96.56 96 ASP A C 1
ATOM 748 O O . ASP A 1 96 ? -1.290 -3.255 2.729 1.00 96.56 96 ASP A O 1
ATOM 752 N N . VAL A 1 97 ? -2.758 -4.822 3.351 1.00 95.56 97 VAL A N 1
ATOM 753 C CA . VAL A 1 97 ? -2.319 -4.848 4.739 1.00 95.56 97 VAL A CA 1
ATOM 754 C C . VAL A 1 97 ? -1.391 -6.034 4.911 1.00 95.56 97 VAL A C 1
ATOM 756 O O . VAL A 1 97 ? -1.744 -7.166 4.600 1.00 95.56 97 VAL A O 1
ATOM 759 N N . LEU A 1 98 ? -0.197 -5.765 5.424 1.00 94.31 98 LEU A N 1
ATOM 760 C CA . LEU A 1 98 ? 0.870 -6.727 5.607 1.00 94.31 98 LEU A CA 1
ATOM 761 C C . LEU A 1 98 ? 1.312 -6.745 7.069 1.00 94.31 98 LEU A C 1
ATOM 763 O O . LEU A 1 98 ? 1.894 -5.792 7.585 1.00 94.31 98 LEU A O 1
ATOM 767 N N . CYS A 1 99 ? 1.099 -7.883 7.717 1.00 93.25 99 CYS A N 1
ATOM 768 C CA . CYS A 1 99 ? 1.621 -8.196 9.036 1.00 93.25 99 CYS A CA 1
ATOM 769 C C . CYS A 1 99 ? 2.766 -9.210 8.876 1.00 93.25 99 CYS A C 1
ATOM 771 O O . CYS A 1 99 ? 2.516 -10.418 8.828 1.00 93.25 99 CYS A O 1
ATOM 773 N N . PRO A 1 100 ? 4.033 -8.768 8.758 1.00 88.81 100 PRO A N 1
ATOM 774 C CA . PRO A 1 100 ? 5.140 -9.694 8.563 1.00 88.81 100 PRO A CA 1
ATOM 775 C C . PRO A 1 100 ? 5.345 -10.585 9.800 1.00 88.81 100 PRO A C 1
ATOM 777 O O . PRO A 1 100 ? 4.946 -10.199 10.909 1.00 88.81 100 PRO A O 1
ATOM 780 N N . PRO A 1 101 ? 6.002 -11.750 9.647 1.00 85.69 101 PRO A N 1
ATOM 781 C CA . PRO A 1 101 ? 6.393 -12.583 10.778 1.00 85.69 101 PRO A CA 1
ATOM 782 C C . PRO A 1 101 ? 7.110 -11.772 11.865 1.00 85.69 101 PRO A C 1
ATOM 784 O O . PRO A 1 101 ? 7.880 -10.857 11.567 1.00 85.69 101 PRO A O 1
ATOM 787 N N . LEU A 1 102 ? 6.878 -12.119 13.134 1.00 78.94 102 LEU A N 1
ATOM 788 C CA . LEU A 1 102 ? 7.524 -11.492 14.302 1.00 78.94 102 LEU A CA 1
ATOM 789 C C . LEU A 1 102 ? 7.227 -9.989 14.532 1.00 78.94 102 LEU A C 1
ATOM 791 O O . LEU A 1 102 ? 7.843 -9.376 15.404 1.00 78.94 102 LEU A O 1
ATOM 795 N N . SER A 1 103 ? 6.261 -9.386 13.834 1.00 77.94 103 SER A N 1
ATOM 796 C CA . SER A 1 103 ? 5.879 -7.962 13.983 1.00 77.94 103 SER A CA 1
ATOM 797 C C . SER A 1 103 ? 5.035 -7.625 15.225 1.00 77.94 103 SER A C 1
ATOM 799 O O . SER A 1 103 ? 4.510 -6.522 15.360 1.00 77.94 103 SER A O 1
ATOM 801 N N . GLY A 1 104 ? 4.887 -8.574 16.149 1.00 75.88 104 GLY A N 1
ATOM 802 C CA . GLY A 1 104 ? 3.976 -8.503 17.295 1.00 75.88 104 GLY A CA 1
ATOM 803 C C . GLY A 1 104 ? 2.488 -8.727 16.971 1.00 75.88 104 GLY A C 1
ATOM 804 O O . GLY A 1 104 ? 1.745 -9.078 17.888 1.00 75.88 104 GLY A O 1
ATOM 805 N N . GLY A 1 105 ? 2.040 -8.512 15.729 1.00 87.50 105 GLY A N 1
ATOM 806 C CA . GLY A 1 105 ? 0.655 -8.725 15.287 1.00 87.50 105 GLY A CA 1
ATOM 807 C C . GLY A 1 105 ? 0.036 -7.488 14.641 1.00 87.50 105 GLY A C 1
ATOM 808 O O . GLY A 1 105 ? 0.719 -6.483 14.432 1.00 87.50 105 GLY A O 1
ATOM 809 N N . LEU A 1 106 ? -1.264 -7.563 14.352 1.00 92.62 106 LEU A N 1
ATOM 810 C CA . LEU A 1 106 ? -2.052 -6.486 13.751 1.00 92.62 106 LEU A CA 1
ATOM 811 C C . LEU A 1 106 ? -2.950 -5.828 14.809 1.00 92.62 106 LEU A C 1
ATOM 813 O O . LEU A 1 106 ? -3.411 -6.483 15.741 1.00 92.62 106 LEU A O 1
ATOM 817 N N . CYS A 1 107 ? -3.203 -4.535 14.668 1.00 94.25 107 CYS A N 1
ATOM 818 C CA . CYS A 1 107 ? -4.034 -3.743 15.561 1.00 94.25 107 CYS A CA 1
ATOM 819 C C . CYS A 1 107 ? -4.974 -2.834 14.768 1.00 94.25 107 CYS A C 1
ATOM 821 O O . CYS A 1 107 ? -4.608 -2.308 13.712 1.00 94.25 107 CYS A O 1
ATOM 823 N N . VAL A 1 108 ? -6.146 -2.582 15.344 1.00 95.81 108 VAL A N 1
ATOM 824 C CA . VAL A 1 108 ? -7.085 -1.536 14.925 1.00 95.81 108 VAL A CA 1
ATOM 825 C C . VAL A 1 108 ? -7.226 -0.518 16.051 1.00 95.81 108 VAL A C 1
ATOM 827 O O . VAL A 1 108 ? -7.077 -0.855 17.224 1.00 95.81 108 VAL A O 1
ATOM 830 N N . ALA A 1 109 ? -7.468 0.739 15.703 1.00 96.12 109 ALA A N 1
ATOM 831 C CA . ALA A 1 109 ? -7.661 1.801 16.678 1.00 96.12 109 ALA A CA 1
ATOM 832 C C . ALA A 1 109 ? -9.093 2.316 16.614 1.00 96.12 109 ALA A C 1
ATOM 834 O O . ALA A 1 109 ? -9.600 2.576 15.526 1.00 96.12 109 ALA A O 1
ATOM 835 N N . ILE A 1 110 ? -9.717 2.485 17.773 1.00 97.12 110 ILE A N 1
ATOM 836 C CA . ILE A 1 110 ? -11.115 2.894 17.904 1.00 97.12 110 ILE A CA 1
ATOM 837 C C . ILE A 1 110 ? -11.143 4.132 18.781 1.00 97.12 110 ILE A C 1
ATOM 839 O O . ILE A 1 110 ? -10.594 4.132 19.879 1.00 97.12 110 ILE A O 1
ATOM 843 N N . THR A 1 111 ? -11.692 5.231 18.281 1.00 95.50 111 THR A N 1
ATOM 844 C CA . THR A 1 111 ? -11.781 6.474 19.047 1.00 95.50 111 THR A CA 1
ATOM 845 C C . THR A 1 111 ? -12.831 6.364 20.150 1.00 95.50 111 THR A C 1
ATOM 847 O O . THR A 1 111 ? -13.765 5.570 20.076 1.00 95.50 111 THR A O 1
ATOM 850 N N . ASN A 1 112 ? -12.718 7.212 21.171 1.00 91.75 112 ASN A N 1
ATOM 851 C CA . ASN A 1 112 ? -13.673 7.240 22.285 1.00 91.75 112 ASN A CA 1
ATOM 852 C C . ASN A 1 112 ? -15.121 7.572 21.864 1.00 91.75 112 ASN A C 1
ATOM 854 O O . ASN A 1 112 ? -16.041 7.368 22.650 1.00 91.75 112 ASN A O 1
ATOM 858 N N . ASP A 1 113 ? -15.322 8.146 20.675 1.00 93.12 113 ASP A N 1
ATOM 859 C CA . ASP A 1 113 ? -16.632 8.423 20.074 1.00 93.12 113 ASP A CA 1
ATOM 860 C C . ASP A 1 113 ? -17.100 7.336 19.089 1.00 93.12 113 ASP A C 1
ATOM 862 O O . ASP A 1 113 ? -18.133 7.511 18.449 1.00 93.12 113 ASP A O 1
ATOM 866 N N . GLY A 1 114 ? -16.384 6.210 19.003 1.00 92.44 114 GLY A N 1
ATOM 867 C CA . GLY A 1 114 ? -16.794 5.021 18.252 1.00 92.44 114 GLY A CA 1
ATOM 868 C C . GLY A 1 114 ? -16.418 4.999 16.777 1.00 92.44 114 GLY A C 1
ATOM 869 O O . GLY A 1 114 ? -16.894 4.130 16.058 1.00 92.44 114 GLY A O 1
ATOM 870 N N . LEU A 1 115 ? -15.546 5.903 16.322 1.00 95.94 115 LEU A N 1
ATOM 871 C CA . LEU A 1 115 ? -14.973 5.829 14.979 1.00 95.94 115 LEU A CA 1
ATOM 872 C C . LEU A 1 115 ? -13.866 4.770 14.951 1.00 95.94 115 LEU A C 1
ATOM 874 O O . LEU A 1 115 ? -12.900 4.842 15.719 1.00 95.94 115 LEU A O 1
ATOM 878 N N . VAL A 1 116 ? -13.953 3.831 14.015 1.00 97.06 116 VAL A N 1
ATOM 879 C CA . VAL A 1 116 ? -12.904 2.843 13.768 1.00 97.06 116 VAL A CA 1
ATOM 880 C C . VAL A 1 116 ? -11.934 3.425 12.743 1.00 97.06 116 VAL A C 1
ATOM 882 O O . VAL A 1 116 ? -12.275 3.737 11.604 1.00 97.06 116 VAL A O 1
ATOM 885 N N . LEU A 1 117 ? -10.675 3.611 13.134 1.00 95.31 117 LEU A N 1
ATOM 886 C CA . LEU A 1 117 ? -9.680 4.198 12.245 1.00 95.31 117 LEU A CA 1
ATOM 887 C C . LEU A 1 117 ? -9.301 3.212 11.134 1.00 95.31 117 LEU A C 1
ATOM 889 O O . LEU A 1 117 ? -8.741 2.151 11.390 1.00 95.31 117 LEU A O 1
ATOM 893 N N . GLU A 1 118 ? -9.471 3.631 9.878 1.00 94.44 118 GLU A N 1
ATOM 894 C CA . GLU A 1 118 ? -9.116 2.843 8.684 1.00 94.44 118 GLU A CA 1
ATOM 895 C C . GLU A 1 118 ? -7.621 2.492 8.556 1.00 94.44 118 GLU A C 1
ATOM 897 O O . GLU A 1 118 ? -7.223 1.782 7.635 1.00 94.44 118 GLU A O 1
ATOM 902 N N . THR A 1 119 ? -6.739 3.047 9.386 1.00 95.19 119 THR A N 1
ATOM 903 C CA . THR A 1 119 ? -5.313 2.713 9.305 1.00 95.19 119 THR A CA 1
ATOM 904 C C . THR A 1 119 ? -5.059 1.438 10.112 1.00 95.19 119 THR A C 1
ATOM 906 O O . THR A 1 119 ? -5.308 1.450 11.312 1.00 95.19 119 THR A O 1
ATOM 909 N N . PRO A 1 120 ? -4.551 0.356 9.500 1.00 95.00 120 PRO A N 1
ATOM 910 C CA . PRO A 1 120 ? -4.096 -0.815 10.228 1.00 95.00 120 PRO A CA 1
ATOM 911 C C . PRO A 1 120 ? -2.754 -0.509 10.883 1.00 95.00 120 PRO A C 1
ATOM 913 O O . PRO A 1 120 ? -1.920 0.188 10.296 1.00 95.00 120 PRO A O 1
ATOM 916 N N . TYR A 1 121 ? -2.512 -1.059 12.066 1.00 93.94 121 TYR A N 1
ATOM 917 C CA . TYR A 1 121 ? -1.267 -0.847 12.797 1.00 93.94 121 TYR A CA 1
ATOM 918 C C . TYR A 1 121 ? -0.578 -2.156 13.141 1.00 93.94 121 TYR A C 1
ATOM 920 O O . TYR A 1 121 ? -1.234 -3.163 13.378 1.00 93.94 121 TYR A O 1
ATOM 928 N N . LEU A 1 122 ? 0.748 -2.137 13.207 1.00 92.1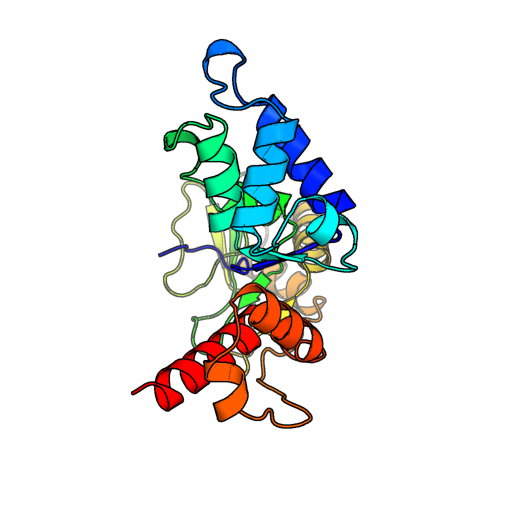9 122 LEU A N 1
ATOM 929 C C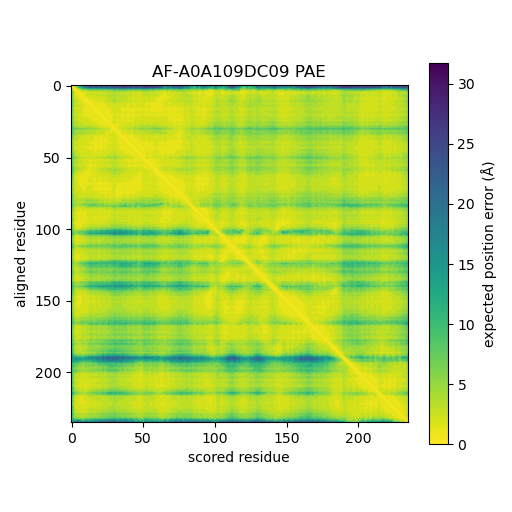A . LEU A 1 122 ? 1.498 -3.238 13.799 1.00 92.19 122 LEU A CA 1
ATOM 930 C C . LEU A 1 122 ? 1.487 -3.093 15.319 1.00 92.19 122 LEU A C 1
ATOM 932 O O . LEU A 1 122 ? 1.537 -1.983 15.849 1.00 92.19 122 LEU A O 1
ATOM 936 N N . SER A 1 123 ? 1.445 -4.212 16.033 1.00 88.75 123 SER A N 1
ATOM 937 C CA . SER A 1 123 ? 1.406 -4.183 17.495 1.00 88.75 123 SER A CA 1
ATOM 938 C C . SER A 1 123 ? 2.787 -3.970 18.128 1.00 88.75 123 SER A C 1
ATOM 940 O O . SER A 1 123 ? 2.858 -3.643 19.314 1.00 88.75 123 SER A O 1
ATOM 942 N N . ASN A 1 124 ? 3.881 -4.122 17.368 1.00 86.31 124 ASN A N 1
ATOM 943 C CA . ASN A 1 124 ? 5.240 -3.863 17.835 1.00 86.31 124 ASN A CA 1
ATOM 944 C C . ASN A 1 124 ? 6.022 -2.929 16.880 1.00 86.31 124 ASN A C 1
ATOM 946 O O . ASN A 1 124 ? 6.483 -3.374 15.826 1.00 86.31 124 ASN A O 1
ATOM 950 N N . PRO A 1 125 ? 6.237 -1.651 17.256 1.00 80.75 125 PRO A N 1
ATOM 951 C CA . PRO A 1 125 ? 5.782 -1.026 18.500 1.00 80.75 125 PRO A CA 1
ATOM 952 C C . PRO A 1 125 ? 4.273 -0.750 18.480 1.00 80.75 125 PRO A C 1
ATOM 954 O O . PRO A 1 125 ? 3.740 -0.337 17.454 1.00 80.75 125 PRO A O 1
ATOM 957 N N . THR A 1 126 ? 3.603 -0.899 19.627 1.00 83.12 126 THR A N 1
ATOM 958 C CA . THR A 1 126 ? 2.176 -0.566 19.739 1.00 83.12 126 THR A CA 1
ATOM 959 C C . THR A 1 126 ? 2.001 0.937 19.509 1.00 83.12 126 THR A C 1
ATOM 961 O O . THR A 1 126 ? 2.693 1.731 20.160 1.00 83.12 126 THR A O 1
ATOM 964 N N . PRO A 1 127 ? 1.128 1.365 18.583 1.00 86.88 127 PRO A N 1
ATOM 965 C CA . PRO A 1 127 ? 0.925 2.780 18.318 1.00 86.88 127 PRO A CA 1
ATOM 966 C C . PRO A 1 127 ? 0.279 3.466 19.525 1.00 86.88 127 PRO A C 1
ATOM 968 O O . PRO A 1 127 ? -0.566 2.896 20.207 1.00 86.88 127 PRO A O 1
ATOM 971 N N . TYR A 1 128 ? 0.631 4.729 19.752 1.00 89.00 128 TYR A N 1
ATOM 972 C CA . TYR A 1 128 ? -0.149 5.608 20.618 1.00 89.00 128 TYR A CA 1
ATOM 973 C C . TYR A 1 128 ? -0.949 6.576 19.751 1.00 89.00 128 TYR A C 1
ATOM 975 O O . TYR A 1 128 ? -0.369 7.357 18.991 1.00 89.00 128 TYR A O 1
ATOM 983 N N . ILE A 1 129 ? -2.272 6.535 19.885 1.00 90.62 129 ILE A N 1
ATOM 984 C CA . ILE A 1 129 ? -3.201 7.411 19.174 1.00 90.62 129 ILE A CA 1
ATOM 985 C C . ILE A 1 129 ? -4.065 8.090 20.229 1.00 90.62 129 ILE A C 1
ATOM 987 O O . ILE A 1 129 ? -4.750 7.440 21.014 1.00 90.62 129 ILE A O 1
ATOM 991 N N . ALA A 1 130 ? -3.965 9.414 20.304 1.00 91.25 130 ALA A N 1
ATOM 992 C CA . ALA A 1 130 ? -4.638 10.174 21.346 1.00 91.25 130 ALA A CA 1
ATOM 993 C C . ALA A 1 130 ? -6.163 10.065 21.202 1.00 91.25 130 ALA A C 1
ATOM 995 O O . ALA A 1 130 ? -6.700 10.371 20.142 1.00 91.25 130 ALA A O 1
ATOM 996 N N . GLY A 1 131 ? -6.842 9.697 22.292 1.00 93.88 131 GLY A N 1
ATOM 997 C CA . GLY A 1 131 ? -8.300 9.551 22.305 1.00 93.88 131 GLY A CA 1
ATOM 998 C C . GLY A 1 131 ? -8.806 8.279 21.625 1.00 93.88 131 GLY A C 1
ATOM 999 O O . GLY A 1 131 ? -9.971 8.251 21.234 1.00 93.88 131 GLY A O 1
ATOM 1000 N N . SER A 1 132 ? -7.946 7.267 21.479 1.00 94.75 132 SER A N 1
ATOM 1001 C CA . SER A 1 132 ? -8.307 5.967 20.923 1.00 94.75 132 SER A CA 1
ATOM 1002 C C . SER A 1 132 ? -7.840 4.812 21.802 1.00 94.75 132 SER A C 1
ATOM 1004 O O . SER A 1 132 ? -6.759 4.857 22.393 1.00 94.75 132 SER A O 1
ATOM 1006 N N . GLU A 1 133 ? -8.642 3.756 21.821 1.00 94.50 133 GLU A N 1
ATOM 1007 C CA . GLU A 1 133 ? -8.279 2.428 22.291 1.00 94.50 133 GLU A CA 1
ATOM 1008 C C . GLU A 1 133 ? -7.627 1.637 21.150 1.00 94.50 133 GLU A C 1
ATOM 1010 O O . GLU A 1 133 ? -8.081 1.683 20.005 1.00 94.50 133 GLU A O 1
ATOM 1015 N N . ILE A 1 134 ? -6.534 0.930 21.449 1.00 95.00 134 ILE A N 1
ATOM 1016 C CA . ILE A 1 134 ? -5.846 0.064 20.488 1.00 95.00 134 ILE A CA 1
ATOM 1017 C C . ILE A 1 134 ? -6.269 -1.374 20.753 1.00 95.00 134 ILE A C 1
ATOM 1019 O O . ILE A 1 134 ? -5.899 -1.950 21.773 1.00 95.00 134 ILE A O 1
ATOM 1023 N N . CYS A 1 135 ? -7.007 -1.948 19.809 1.00 95.19 135 CYS A N 1
ATOM 1024 C CA . CYS A 1 135 ? -7.455 -3.328 19.866 1.00 95.19 135 CYS A CA 1
ATOM 1025 C C . CYS A 1 135 ? -6.486 -4.234 19.109 1.00 95.19 135 CYS A C 1
ATOM 1027 O O . CYS A 1 135 ? -6.165 -3.995 17.942 1.00 95.19 135 CYS A O 1
ATOM 1029 N N . HIS A 1 136 ? -6.021 -5.289 19.768 1.00 93.56 136 HIS A N 1
ATOM 1030 C CA . HIS A 1 136 ? -5.116 -6.276 19.188 1.00 93.56 136 HIS A CA 1
ATOM 1031 C C . HIS A 1 136 ? -5.901 -7.358 18.446 1.00 93.56 136 HIS A C 1
ATOM 1033 O O . HIS A 1 136 ? -6.812 -7.964 19.005 1.00 93.56 136 HIS A O 1
ATOM 1039 N N . LEU A 1 137 ? -5.517 -7.620 17.202 1.00 92.62 137 LEU A N 1
ATOM 1040 C CA . LEU A 1 137 ? -6.143 -8.601 16.324 1.00 92.62 137 LEU A CA 1
ATOM 1041 C C . LEU A 1 137 ? -5.295 -9.876 16.303 1.00 92.62 137 LEU A C 1
ATOM 1043 O O . LEU A 1 137 ? -4.062 -9.824 16.263 1.00 92.62 137 LEU A O 1
ATOM 1047 N N . GLN A 1 138 ? -5.952 -11.032 16.362 1.00 86.25 138 GLN A N 1
ATOM 1048 C CA . GLN A 1 138 ? -5.269 -12.325 16.404 1.00 86.25 138 GLN A CA 1
ATOM 1049 C C . GLN A 1 138 ? -4.684 -12.663 15.027 1.00 86.25 138 GLN A C 1
ATOM 1051 O O . GLN A 1 138 ? -5.422 -12.908 14.077 1.00 86.25 138 GLN A O 1
ATOM 1056 N N . ILE A 1 139 ? -3.355 -12.704 14.932 1.00 86.19 139 ILE A N 1
ATOM 1057 C CA . ILE A 1 139 ? -2.609 -13.107 13.733 1.00 86.19 139 ILE A CA 1
ATOM 1058 C C . ILE A 1 139 ? -1.668 -14.250 14.106 1.00 86.19 139 ILE A C 1
ATOM 1060 O O . ILE A 1 139 ? -1.067 -14.235 15.184 1.00 86.19 139 ILE A O 1
ATOM 1064 N N . ASP A 1 140 ? -1.495 -15.219 13.207 1.00 82.19 140 ASP A N 1
ATOM 1065 C CA . ASP A 1 140 ? -0.418 -16.196 13.344 1.00 82.19 140 ASP A CA 1
ATOM 1066 C C . ASP A 1 140 ? 0.939 -15.490 13.203 1.00 82.19 140 ASP A C 1
ATOM 1068 O O . ASP A 1 140 ? 1.356 -15.061 12.127 1.00 82.19 140 ASP A O 1
ATOM 1072 N N . MET A 1 141 ? 1.634 -15.358 14.328 1.00 78.69 141 MET A N 1
ATOM 1073 C CA . MET A 1 141 ? 2.901 -14.640 14.421 1.00 78.69 141 MET A CA 1
ATOM 1074 C C . MET A 1 141 ? 4.081 -15.365 13.767 1.00 78.69 141 MET A C 1
ATOM 1076 O O . MET A 1 141 ? 5.127 -14.736 13.562 1.00 78.69 141 MET A O 1
ATOM 1080 N N . VAL A 1 142 ? 3.939 -16.665 13.489 1.00 85.31 142 VAL A N 1
ATOM 1081 C CA . VAL A 1 142 ? 4.980 -17.495 12.871 1.00 85.31 142 VAL A CA 1
ATOM 1082 C C . VAL A 1 142 ? 4.990 -17.275 11.366 1.00 85.31 142 VAL A C 1
ATOM 1084 O O . VAL A 1 142 ? 6.034 -16.953 10.802 1.00 85.31 142 VAL A O 1
ATOM 1087 N N . ASP A 1 143 ? 3.822 -17.401 10.744 1.00 86.69 143 ASP A N 1
ATOM 1088 C CA . ASP A 1 143 ? 3.667 -17.286 9.293 1.00 86.69 143 ASP A CA 1
ATOM 1089 C C . ASP A 1 143 ? 3.472 -15.826 8.846 1.00 86.69 143 ASP A C 1
ATOM 1091 O O . ASP A 1 143 ? 3.712 -15.485 7.686 1.00 86.69 143 ASP A O 1
ATOM 1095 N N . GLY A 1 144 ? 3.050 -14.948 9.762 1.00 91.38 144 GLY A N 1
ATOM 1096 C CA . GLY A 1 144 ? 2.537 -13.630 9.412 1.00 91.38 144 GLY A CA 1
ATOM 1097 C C . GLY A 1 144 ? 1.243 -13.732 8.602 1.00 91.38 144 GLY A C 1
ATOM 1098 O O . GLY A 1 144 ? 0.724 -14.818 8.328 1.00 91.38 144 GLY A O 1
ATOM 1099 N N . ALA A 1 145 ? 0.721 -12.585 8.188 1.00 92.56 145 ALA A N 1
ATOM 1100 C CA . ALA A 1 145 ? -0.474 -12.536 7.364 1.00 92.56 145 ALA A CA 1
ATOM 1101 C C . ALA A 1 145 ? -0.473 -11.336 6.424 1.00 92.56 145 ALA A C 1
ATOM 1103 O O . ALA A 1 145 ? 0.198 -10.329 6.673 1.00 92.56 145 ALA A O 1
ATOM 1104 N N . TRP A 1 146 ? -1.255 -11.439 5.361 1.00 94.00 146 TRP A N 1
ATOM 1105 C CA . TRP A 1 146 ? -1.629 -10.310 4.533 1.00 94.00 146 TRP A CA 1
ATOM 1106 C C . TRP A 1 146 ? -3.100 -10.411 4.135 1.00 94.00 146 TRP A C 1
ATOM 1108 O O . TRP A 1 146 ? -3.701 -11.483 4.174 1.00 94.00 146 TRP A O 1
ATOM 1118 N N . LEU A 1 147 ? -3.691 -9.273 3.807 1.00 94.62 147 LEU A N 1
ATOM 1119 C CA . LEU A 1 147 ? -5.056 -9.178 3.313 1.00 94.62 147 LEU A CA 1
ATOM 1120 C C . LEU A 1 147 ? -5.162 -7.989 2.374 1.00 94.62 147 LEU A C 1
ATOM 1122 O O . LEU A 1 147 ? -4.428 -7.004 2.516 1.00 94.62 147 LEU A O 1
ATOM 1126 N N . SER A 1 148 ? -6.098 -8.069 1.439 1.00 94.81 148 SER A N 1
ATOM 1127 C CA . SER A 1 148 ? -6.336 -6.975 0.516 1.00 94.81 148 SER A CA 1
ATOM 1128 C C . SER A 1 148 ? -6.819 -5.721 1.247 1.00 94.81 148 SER A C 1
ATOM 1130 O O . SER A 1 148 ? -7.459 -5.783 2.305 1.00 94.81 148 SER A O 1
ATOM 1132 N N . ASN A 1 149 ? -6.573 -4.551 0.656 1.00 95.31 149 ASN A N 1
ATOM 1133 C CA . ASN A 1 149 ? -7.129 -3.299 1.178 1.00 95.31 149 ASN A CA 1
ATOM 1134 C C . ASN A 1 149 ? -8.663 -3.353 1.337 1.00 95.31 149 ASN A C 1
ATOM 1136 O O . ASN A 1 149 ? -9.218 -2.786 2.276 1.00 95.31 149 ASN A O 1
ATOM 1140 N N . GLU A 1 150 ? -9.347 -4.041 0.422 1.00 95.56 150 GLU A N 1
ATOM 1141 C CA . GLU A 1 150 ? -10.810 -4.129 0.387 1.00 95.56 150 GLU A CA 1
ATOM 1142 C C . GLU A 1 150 ? -11.360 -5.000 1.527 1.00 95.56 150 GLU A C 1
ATOM 1144 O O . GLU A 1 150 ? -12.382 -4.653 2.127 1.00 95.56 150 GLU A O 1
ATOM 1149 N N . GLU A 1 151 ? -10.658 -6.075 1.890 1.00 96.19 151 GLU A N 1
ATOM 1150 C CA . GLU A 1 151 ? -10.982 -6.898 3.063 1.00 96.19 151 GLU A CA 1
ATOM 1151 C C . GLU A 1 151 ? -10.773 -6.123 4.362 1.00 96.19 151 GLU A C 1
ATOM 1153 O O . GLU A 1 151 ? -11.638 -6.150 5.237 1.00 96.19 151 GLU A O 1
ATOM 1158 N N . TRP A 1 152 ? -9.674 -5.369 4.468 1.00 96.50 152 TRP A N 1
ATOM 1159 C CA . TRP A 1 152 ? -9.426 -4.524 5.636 1.00 96.50 152 TRP A CA 1
ATOM 1160 C C . TRP A 1 152 ? -10.508 -3.453 5.812 1.00 96.50 152 TRP A C 1
ATOM 1162 O O . TRP A 1 152 ? -11.050 -3.291 6.903 1.00 96.50 152 TRP A O 1
ATOM 1172 N N . VAL A 1 153 ? -10.869 -2.747 4.736 1.00 96.56 153 VAL A N 1
ATOM 1173 C CA . VAL A 1 153 ? -11.942 -1.741 4.770 1.00 96.56 153 VAL A CA 1
ATOM 1174 C C . VAL A 1 153 ? -13.286 -2.383 5.121 1.00 96.56 153 VAL A C 1
ATOM 1176 O O . VAL A 1 153 ? -14.057 -1.808 5.885 1.00 96.56 153 VAL A O 1
ATOM 1179 N N . SER A 1 154 ? -13.564 -3.586 4.615 1.00 97.00 154 SER A N 1
ATOM 1180 C CA . SER A 1 154 ? -14.789 -4.317 4.961 1.00 97.00 154 SER A CA 1
ATOM 1181 C C . SER A 1 154 ? -14.837 -4.686 6.444 1.00 97.00 154 SER A C 1
ATOM 1183 O O . SER A 1 154 ? -15.880 -4.518 7.071 1.00 97.00 154 SER A O 1
ATOM 1185 N N . PHE A 1 155 ? -13.715 -5.130 7.019 1.00 97.12 155 PHE A N 1
ATOM 1186 C CA . PHE A 1 155 ? -13.591 -5.375 8.457 1.00 97.12 155 PHE A CA 1
ATOM 1187 C C . PHE A 1 155 ? -13.835 -4.103 9.279 1.00 97.12 155 PHE A C 1
ATOM 1189 O O . PHE A 1 155 ? -14.645 -4.129 10.202 1.00 97.12 155 PHE A O 1
ATOM 1196 N N . VAL A 1 156 ? -13.182 -2.991 8.921 1.00 97.25 156 VAL A N 1
ATOM 1197 C CA . VAL A 1 156 ? -13.331 -1.699 9.612 1.00 97.25 156 VAL A CA 1
ATOM 1198 C C . VAL A 1 156 ? -14.787 -1.238 9.611 1.00 97.25 156 VAL A C 1
ATOM 1200 O O . VAL A 1 156 ? -15.315 -0.918 10.671 1.00 97.25 156 VAL A O 1
ATOM 1203 N N . ASN A 1 157 ? -15.448 -1.269 8.450 1.00 96.81 157 ASN A N 1
ATOM 1204 C CA . ASN A 1 157 ? -16.848 -0.860 8.332 1.00 96.81 157 ASN A CA 1
ATOM 1205 C C . ASN A 1 157 ? -17.779 -1.775 9.137 1.00 96.81 157 ASN A C 1
ATOM 1207 O O . ASN A 1 157 ? -18.656 -1.287 9.837 1.00 96.81 157 ASN A O 1
ATOM 1211 N N . ASN A 1 158 ? -17.575 -3.097 9.072 1.00 96.69 158 ASN A N 1
ATOM 1212 C CA . ASN A 1 158 ? -18.382 -4.051 9.835 1.00 96.69 158 ASN A CA 1
ATOM 1213 C C . ASN A 1 158 ? -18.243 -3.820 11.347 1.00 96.69 158 ASN A C 1
ATOM 1215 O O . ASN A 1 158 ? -19.239 -3.822 12.065 1.00 96.69 158 ASN A O 1
ATOM 1219 N N . LEU A 1 159 ? -17.018 -3.593 11.824 1.00 97.38 159 LEU A N 1
ATOM 1220 C CA . LEU A 1 159 ? -16.777 -3.300 13.230 1.00 97.38 159 LEU A CA 1
ATOM 1221 C C . LEU A 1 159 ? -17.425 -1.974 13.642 1.00 97.38 159 LEU A C 1
ATOM 1223 O O . LEU A 1 159 ? -18.090 -1.936 14.666 1.00 97.38 159 LEU A O 1
ATOM 1227 N N . GLU A 1 160 ? -17.271 -0.912 12.846 1.00 96.81 160 GLU A N 1
ATOM 1228 C CA . GLU A 1 160 ? -17.854 0.405 13.137 1.00 96.81 160 GLU A CA 1
ATOM 1229 C C . GLU A 1 160 ? -19.387 0.366 13.185 1.00 96.81 160 GLU A C 1
ATOM 1231 O O . GLU A 1 160 ? -19.988 0.879 14.128 1.00 96.81 160 GLU A O 1
ATOM 1236 N N . ASP A 1 161 ? -20.021 -0.300 12.216 1.00 96.19 161 ASP A N 1
ATOM 1237 C CA . ASP A 1 161 ? -21.482 -0.390 12.108 1.00 96.19 161 ASP A CA 1
ATOM 1238 C C . ASP A 1 161 ? -22.132 -1.163 13.272 1.00 96.19 161 ASP A C 1
ATOM 1240 O O . ASP A 1 161 ? -23.323 -0.986 13.543 1.00 96.19 161 ASP A O 1
ATOM 1244 N N . ASN A 1 162 ? -21.371 -2.026 13.954 1.00 95.69 162 ASN A N 1
ATOM 1245 C CA . ASN A 1 162 ? -21.866 -2.909 15.014 1.00 95.69 162 ASN A CA 1
ATOM 1246 C C . ASN A 1 162 ? -21.252 -2.623 16.393 1.00 95.69 162 ASN A C 1
ATOM 1248 O O . ASN A 1 162 ? -21.521 -3.366 17.338 1.00 95.69 162 ASN A O 1
ATOM 1252 N N . LEU A 1 163 ? -20.452 -1.562 16.523 1.00 96.31 163 LEU A N 1
ATOM 1253 C CA . LEU A 1 163 ? -19.740 -1.255 17.756 1.00 96.31 163 LEU A CA 1
ATOM 1254 C C . LEU A 1 163 ? -20.695 -0.788 18.865 1.00 96.31 163 LEU A C 1
ATOM 1256 O O . LEU A 1 163 ? -21.376 0.231 18.738 1.00 96.31 163 LEU A O 1
ATOM 1260 N N . ASP A 1 164 ? -20.671 -1.487 19.998 1.00 95.38 164 ASP A N 1
ATOM 1261 C CA . ASP A 1 164 ? -21.284 -1.050 21.250 1.00 95.38 164 ASP A CA 1
ATOM 1262 C C . ASP A 1 164 ? -20.216 -0.478 22.193 1.00 95.38 164 ASP A C 1
ATOM 1264 O O . ASP A 1 164 ? -19.394 -1.209 22.755 1.00 95.38 164 ASP A O 1
ATOM 1268 N N . LEU A 1 165 ? -20.241 0.846 22.379 1.00 93.69 165 LEU A N 1
ATOM 1269 C CA . LEU A 1 165 ? -19.297 1.574 23.235 1.00 93.69 165 LEU A CA 1
ATOM 1270 C C . LEU A 1 165 ? -19.458 1.277 24.731 1.00 93.69 165 LEU A C 1
ATOM 1272 O O . LEU A 1 165 ? -18.530 1.543 25.495 1.00 93.69 165 LEU A O 1
ATOM 1276 N N . ASP A 1 166 ? -20.605 0.742 25.156 1.00 93.44 166 ASP A N 1
ATOM 1277 C CA . ASP A 1 166 ? -20.818 0.327 26.546 1.00 93.44 166 ASP A CA 1
ATOM 1278 C C . ASP A 1 166 ? -20.288 -1.103 26.810 1.00 93.44 166 ASP A C 1
ATOM 1280 O O . ASP A 1 166 ? -20.232 -1.549 27.962 1.00 93.44 166 ASP A O 1
ATOM 1284 N N . GLY A 1 167 ? -19.897 -1.825 25.751 1.00 92.25 167 GLY A N 1
ATOM 1285 C CA . GLY A 1 167 ? -19.365 -3.186 25.794 1.00 92.25 167 GLY A CA 1
ATOM 1286 C C . GLY A 1 167 ? -17.835 -3.274 25.891 1.00 92.25 167 GLY A C 1
ATOM 1287 O O . GLY A 1 167 ? -17.118 -2.278 25.943 1.00 92.25 167 GLY A O 1
ATOM 1288 N N . ASP A 1 168 ? -17.312 -4.505 25.901 1.00 95.31 168 ASP A N 1
ATOM 1289 C CA . ASP A 1 168 ? -15.867 -4.760 25.803 1.00 95.31 168 ASP A CA 1
ATOM 1290 C C . ASP A 1 168 ? -15.425 -4.591 24.340 1.00 95.31 168 ASP A C 1
ATOM 1292 O O . ASP A 1 168 ? -15.707 -5.435 23.485 1.00 95.31 168 ASP A O 1
ATOM 1296 N N . ILE A 1 169 ? -14.783 -3.460 24.042 1.00 95.75 169 ILE A N 1
ATOM 1297 C CA . ILE A 1 169 ? -14.370 -3.074 22.687 1.00 95.75 169 ILE A CA 1
ATOM 1298 C C . ILE A 1 169 ? -13.332 -4.060 22.121 1.00 95.75 169 ILE A C 1
ATOM 1300 O O . ILE A 1 169 ? -13.427 -4.468 20.960 1.00 95.75 169 ILE A O 1
ATOM 1304 N N . GLN A 1 170 ? -12.373 -4.506 22.936 1.00 96.25 170 GLN A N 1
ATOM 1305 C CA . GLN A 1 170 ? -11.359 -5.481 22.528 1.00 96.25 170 GLN A CA 1
ATOM 1306 C C . GLN A 1 170 ? -11.987 -6.838 22.187 1.00 96.25 170 GLN A C 1
ATOM 1308 O O . GLN A 1 170 ? -11.578 -7.479 21.210 1.00 96.25 170 GLN A O 1
ATOM 1313 N N . GLN A 1 171 ? -12.970 -7.293 22.969 1.00 96.12 171 GLN A N 1
ATOM 1314 C CA . GLN A 1 171 ? -13.696 -8.525 22.670 1.00 96.12 171 GLN A CA 1
ATOM 1315 C C . GLN A 1 171 ? -14.463 -8.401 21.347 1.00 96.12 171 GLN A C 1
ATOM 1317 O O . GLN A 1 171 ? -14.298 -9.261 20.482 1.00 96.12 171 GLN A O 1
ATOM 1322 N N . GLN A 1 172 ? -15.215 -7.315 21.149 1.00 96.25 172 GLN A N 1
ATOM 1323 C CA . GLN A 1 172 ? -15.962 -7.063 19.910 1.00 96.25 172 GLN A CA 1
ATOM 1324 C C . GLN A 1 172 ? -15.039 -7.042 18.683 1.00 96.25 172 GLN A C 1
ATOM 1326 O O . GLN A 1 172 ? -15.284 -7.748 17.705 1.00 96.25 172 GLN A O 1
ATOM 1331 N N . ALA A 1 173 ? -13.916 -6.319 18.754 1.00 96.06 173 ALA A N 1
ATOM 1332 C CA . ALA A 1 173 ? -12.924 -6.295 17.681 1.00 96.06 173 ALA A CA 1
ATOM 1333 C C . ALA A 1 173 ? -12.378 -7.699 17.362 1.00 96.06 173 ALA A C 1
ATOM 1335 O O . ALA A 1 173 ? -12.173 -8.035 16.197 1.00 96.06 173 ALA A O 1
ATOM 1336 N N . THR A 1 174 ? -12.174 -8.534 18.385 1.00 94.81 174 THR A N 1
ATOM 1337 C CA . THR A 1 174 ? -11.699 -9.917 18.218 1.00 94.81 174 THR A CA 1
ATOM 1338 C C . THR A 1 174 ? -12.752 -10.808 17.555 1.00 94.81 174 THR A C 1
ATOM 1340 O O . THR A 1 174 ? -12.409 -11.620 16.697 1.00 94.81 174 THR A O 1
ATOM 1343 N N . GLU A 1 175 ? -14.024 -10.657 17.928 1.00 95.00 175 GLU A N 1
ATOM 1344 C CA . GLU A 1 175 ? -15.140 -11.415 17.355 1.00 95.00 175 GLU A CA 1
ATOM 1345 C C . GLU A 1 175 ? -15.317 -11.093 15.868 1.00 95.00 175 GLU A C 1
ATOM 1347 O O . GLU A 1 175 ? -15.272 -12.005 15.042 1.00 95.00 175 GLU A O 1
ATOM 1352 N N . HIS A 1 176 ? -15.381 -9.811 15.502 1.00 94.75 176 HIS A N 1
ATOM 1353 C CA . HIS A 1 176 ? -15.456 -9.394 14.097 1.00 94.75 176 HIS A CA 1
ATOM 1354 C C . HIS A 1 176 ? -14.211 -9.793 13.297 1.00 94.75 176 HIS A C 1
ATOM 1356 O O . HIS A 1 176 ? -14.310 -10.184 12.135 1.00 94.75 176 HIS A O 1
ATOM 1362 N N . TRP A 1 177 ? -13.026 -9.741 13.912 1.00 95.31 177 TRP A N 1
ATOM 1363 C CA . TRP A 1 177 ? -11.791 -10.169 13.258 1.00 95.31 177 TRP A CA 1
ATOM 1364 C C . TRP A 1 177 ? -11.775 -11.668 12.953 1.00 95.31 177 TRP A C 1
ATOM 1366 O O . TRP A 1 177 ? -11.204 -12.080 11.949 1.00 95.31 177 TRP A O 1
ATOM 1376 N N . SER A 1 178 ? -12.429 -12.494 13.775 1.00 91.44 178 SER A N 1
ATOM 1377 C CA . SER A 1 178 ? -12.482 -13.945 13.558 1.00 91.44 178 SER A CA 1
ATOM 1378 C C . SER A 1 178 ? -13.215 -14.357 12.271 1.00 91.44 178 SER A C 1
ATOM 1380 O O . SER A 1 178 ? -13.037 -15.478 11.796 1.00 91.44 178 SER A O 1
ATOM 1382 N N . GLU A 1 179 ? -14.002 -13.448 11.687 1.00 90.31 179 GLU A N 1
ATOM 1383 C CA . GLU A 1 179 ? -14.680 -13.630 10.398 1.00 90.31 179 GLU A CA 1
ATOM 1384 C C . GLU A 1 179 ? -13.776 -13.278 9.200 1.00 90.31 179 GLU A C 1
ATOM 1386 O O . GLU A 1 179 ? -14.065 -13.654 8.058 1.00 90.31 179 GLU A O 1
ATOM 1391 N N . VAL A 1 180 ? -12.665 -12.574 9.445 1.00 92.06 180 VAL A N 1
ATOM 1392 C CA . VAL A 1 180 ? -11.707 -12.148 8.422 1.00 92.06 180 VAL A CA 1
ATOM 1393 C C . VAL A 1 180 ? -10.749 -13.288 8.097 1.00 92.06 180 VAL A C 1
ATOM 1395 O O . VAL A 1 180 ? -10.061 -13.829 8.962 1.00 92.06 180 VAL A O 1
ATOM 1398 N N . HIS A 1 181 ? -10.665 -13.631 6.815 1.00 89.06 181 HIS A N 1
ATOM 1399 C CA . HIS A 1 181 ? -9.789 -14.689 6.321 1.00 89.06 181 HIS A CA 1
ATOM 1400 C C . HIS A 1 181 ? -8.505 -14.076 5.759 1.00 89.06 181 HIS A C 1
ATOM 1402 O O . HIS A 1 181 ? -8.384 -13.880 4.557 1.00 89.06 181 HIS A O 1
ATOM 1408 N N . ALA A 1 182 ? -7.555 -13.746 6.634 1.00 89.44 182 ALA A N 1
ATOM 1409 C CA . ALA A 1 182 ? -6.252 -13.257 6.194 1.00 89.44 182 ALA A CA 1
ATOM 1410 C C . ALA A 1 182 ? -5.400 -14.398 5.609 1.00 89.44 182 ALA A C 1
ATOM 1412 O O . ALA A 1 182 ? -5.327 -15.493 6.178 1.00 89.44 182 ALA A O 1
ATOM 1413 N N . GLU A 1 183 ? -4.727 -14.127 4.495 1.00 91.19 183 GLU A N 1
ATOM 1414 C CA . GLU A 1 183 ? -3.826 -15.070 3.841 1.00 91.19 183 GLU A CA 1
ATOM 1415 C C . GLU A 1 183 ? -2.493 -15.145 4.580 1.00 91.19 183 GLU A C 1
ATOM 1417 O O . GLU A 1 183 ? -1.985 -14.158 5.119 1.00 91.19 183 GLU A O 1
ATOM 1422 N N . LYS A 1 184 ? -1.878 -16.327 4.591 1.00 91.12 184 LYS A N 1
ATOM 1423 C CA . LYS A 1 184 ? -0.561 -16.508 5.211 1.00 91.12 184 LYS A CA 1
ATOM 1424 C C . LYS A 1 184 ? 0.514 -15.802 4.391 1.00 91.12 184 LYS A C 1
ATOM 1426 O O . LYS A 1 184 ? 0.550 -15.915 3.168 1.00 91.12 184 LYS A O 1
ATOM 1431 N N . ASN A 1 185 ? 1.458 -15.144 5.058 1.00 91.19 185 ASN A N 1
ATOM 1432 C CA . ASN A 1 185 ? 2.583 -14.488 4.388 1.00 91.19 185 ASN A CA 1
ATOM 1433 C C . ASN A 1 185 ? 3.843 -15.375 4.359 1.00 91.19 185 ASN A C 1
ATOM 1435 O O . ASN A 1 185 ? 4.945 -14.953 4.717 1.00 91.19 185 ASN A O 1
ATOM 1439 N N . VAL A 1 186 ? 3.680 -16.626 3.924 1.00 89.44 186 VAL A N 1
ATOM 1440 C CA . VAL A 1 186 ? 4.783 -17.589 3.808 1.00 89.44 186 VAL A CA 1
ATOM 1441 C C . VAL A 1 186 ? 5.382 -17.504 2.412 1.00 89.44 186 VAL A C 1
ATOM 1443 O O . VAL A 1 186 ? 4.672 -17.648 1.416 1.00 89.44 186 VAL A O 1
ATOM 1446 N N . LEU A 1 187 ? 6.702 -17.307 2.341 1.00 89.50 187 LEU A N 1
ATOM 1447 C CA . LEU A 1 187 ? 7.433 -17.289 1.079 1.00 89.50 187 LEU A CA 1
ATOM 1448 C C . LEU A 1 187 ? 7.298 -18.638 0.364 1.00 89.50 187 LEU A C 1
ATOM 1450 O O . LEU A 1 187 ? 7.867 -19.642 0.790 1.00 89.50 187 LEU A O 1
ATOM 1454 N N . THR A 1 188 ? 6.572 -18.627 -0.747 1.00 87.12 188 THR A N 1
ATOM 1455 C CA . THR A 1 188 ? 6.320 -19.784 -1.599 1.00 87.12 188 THR A CA 1
ATOM 1456 C C . THR A 1 188 ? 6.743 -19.424 -3.014 1.00 87.12 188 THR A C 1
ATOM 1458 O O . THR A 1 188 ? 6.123 -18.585 -3.660 1.00 87.12 188 THR A O 1
ATOM 1461 N N . LEU A 1 189 ? 7.826 -20.045 -3.483 1.00 83.94 189 LEU A N 1
ATOM 1462 C CA . LEU A 1 189 ? 8.406 -19.797 -4.801 1.00 83.94 189 LEU A CA 1
ATOM 1463 C C . LEU A 1 189 ? 8.273 -21.051 -5.661 1.00 83.94 189 LEU A C 1
ATOM 1465 O O . LEU A 1 189 ? 8.773 -22.109 -5.277 1.00 83.94 189 LEU A O 1
ATOM 1469 N N . ASP A 1 190 ? 7.647 -20.924 -6.827 1.00 72.69 190 ASP A N 1
ATOM 1470 C CA . ASP A 1 190 ? 7.595 -21.989 -7.829 1.00 72.69 190 ASP A CA 1
ATOM 1471 C C . ASP A 1 190 ? 7.547 -21.391 -9.247 1.00 72.69 190 ASP A C 1
ATOM 1473 O O . ASP A 1 190 ? 6.571 -20.703 -9.562 1.00 72.69 190 ASP A O 1
ATOM 1477 N N . PRO A 1 191 ? 8.551 -21.629 -10.120 1.00 74.75 191 PRO A N 1
ATOM 1478 C CA . PRO A 1 191 ? 9.842 -22.297 -9.889 1.00 74.75 191 PRO A CA 1
ATOM 1479 C C . PRO A 1 191 ? 10.898 -21.383 -9.230 1.00 74.75 191 PRO A C 1
ATOM 1481 O O . PRO A 1 191 ? 10.723 -20.174 -9.102 1.00 74.75 191 PRO A O 1
ATOM 1484 N N . THR A 1 192 ? 12.039 -21.954 -8.818 1.00 74.44 192 THR A N 1
ATOM 1485 C CA . THR A 1 192 ? 13.181 -21.167 -8.311 1.00 74.44 192 THR A CA 1
ATOM 1486 C C . THR A 1 192 ? 13.850 -20.368 -9.447 1.00 74.44 192 THR A C 1
ATOM 1488 O O . THR A 1 192 ? 14.184 -20.972 -10.469 1.00 74.44 192 THR A O 1
ATOM 1491 N N . PRO A 1 193 ? 14.088 -19.050 -9.290 1.00 82.06 193 PRO A N 1
ATOM 1492 C CA . PRO A 1 193 ? 14.731 -18.222 -10.315 1.00 82.06 193 PRO A CA 1
ATOM 1493 C C . PRO A 1 193 ? 16.215 -18.531 -10.530 1.00 82.06 193 PRO A C 1
ATOM 1495 O O . PRO A 1 193 ? 16.895 -19.027 -9.632 1.00 82.06 193 PRO A O 1
ATOM 1498 N N . ASP A 1 194 ? 16.749 -18.094 -11.674 1.00 85.12 194 ASP A N 1
ATOM 1499 C CA . ASP A 1 194 ? 18.191 -17.889 -11.847 1.00 85.12 194 ASP A CA 1
ATOM 1500 C C . ASP A 1 194 ? 18.609 -16.560 -11.190 1.00 85.12 194 ASP A C 1
ATOM 1502 O O . ASP A 1 194 ? 18.360 -15.467 -11.710 1.00 85.12 194 ASP A O 1
ATOM 1506 N N . TYR A 1 195 ? 19.224 -16.656 -10.009 1.00 87.62 195 TYR A N 1
ATOM 1507 C CA . TYR A 1 195 ? 19.652 -15.489 -9.237 1.00 87.62 195 TYR A CA 1
ATOM 1508 C C . TYR A 1 195 ? 20.845 -14.749 -9.861 1.00 87.62 195 TYR A C 1
ATOM 1510 O O . TYR A 1 195 ? 20.967 -13.537 -9.666 1.00 87.62 195 TYR A O 1
ATOM 1518 N N . GLU A 1 196 ? 21.709 -15.434 -10.620 1.00 86.31 196 GLU A N 1
ATOM 1519 C CA . GLU A 1 196 ? 22.851 -14.798 -11.287 1.00 86.31 196 GLU A CA 1
ATOM 1520 C C . GLU A 1 196 ? 22.365 -13.897 -12.425 1.00 86.31 196 GLU A C 1
ATOM 1522 O O . GLU A 1 196 ? 22.787 -12.741 -12.533 1.00 86.31 196 GLU A O 1
ATOM 1527 N N . GLU A 1 197 ? 21.419 -14.384 -13.239 1.00 88.19 197 GLU A N 1
ATOM 1528 C CA . GLU A 1 197 ? 20.821 -13.565 -14.296 1.00 88.19 197 GLU A CA 1
ATOM 1529 C C . GLU A 1 197 ? 20.107 -12.345 -13.694 1.00 88.19 197 GLU A C 1
ATOM 1531 O O . GLU A 1 197 ? 20.309 -11.208 -14.143 1.00 88.19 197 GLU A O 1
ATOM 1536 N N . MET A 1 198 ? 19.328 -12.575 -12.632 1.00 91.38 198 MET A N 1
ATOM 1537 C CA . MET A 1 198 ? 18.555 -11.554 -11.926 1.00 91.38 198 MET A CA 1
ATOM 1538 C C . MET A 1 198 ? 19.411 -10.388 -11.427 1.00 91.38 198 MET A C 1
ATOM 1540 O O . MET A 1 198 ? 18.974 -9.233 -11.465 1.00 91.38 198 MET A O 1
ATOM 1544 N N . ALA A 1 199 ? 20.653 -10.653 -11.015 1.00 89.75 199 ALA A N 1
ATOM 1545 C CA . ALA A 1 199 ? 21.550 -9.623 -10.503 1.00 89.75 199 ALA A CA 1
ATOM 1546 C C . ALA A 1 199 ? 21.814 -8.493 -11.514 1.00 89.75 199 ALA A C 1
ATOM 1548 O O . ALA A 1 199 ? 21.965 -7.325 -11.131 1.00 89.75 199 ALA A O 1
ATOM 1549 N N . THR A 1 200 ? 21.790 -8.827 -12.807 1.00 89.44 200 THR A N 1
ATOM 1550 C CA . THR A 1 200 ? 22.061 -7.906 -13.920 1.00 89.44 200 THR A CA 1
ATOM 1551 C C . THR A 1 200 ? 20.835 -7.129 -14.402 1.00 89.44 200 THR A C 1
ATOM 1553 O O . THR A 1 200 ? 20.960 -6.228 -15.236 1.00 89.44 200 THR A O 1
ATOM 1556 N N . TRP A 1 201 ? 19.640 -7.454 -13.905 1.00 92.88 201 TRP A N 1
ATOM 1557 C CA . TRP A 1 201 ? 18.405 -6.857 -14.399 1.00 92.88 201 TRP A CA 1
ATOM 1558 C C . TRP A 1 201 ? 18.251 -5.389 -13.992 1.00 92.88 201 TRP A C 1
ATOM 1560 O O . TRP A 1 201 ? 18.676 -4.940 -12.922 1.00 92.88 201 TRP A O 1
ATOM 1570 N N . SER A 1 202 ? 17.583 -4.621 -14.856 1.00 92.88 202 SER A N 1
ATOM 1571 C CA . SER A 1 202 ? 17.070 -3.310 -14.467 1.00 92.88 202 SER A CA 1
ATOM 1572 C C . SER A 1 202 ? 15.983 -3.470 -13.403 1.00 92.88 202 SER A C 1
ATOM 1574 O O . SER A 1 202 ? 15.287 -4.484 -13.362 1.00 92.88 202 SER A O 1
ATOM 1576 N N . GLU A 1 203 ? 15.789 -2.443 -12.577 1.00 94.31 203 GLU A N 1
ATOM 1577 C CA . GLU A 1 203 ? 14.742 -2.444 -11.549 1.00 94.31 203 GLU A CA 1
ATOM 1578 C C . GLU A 1 203 ? 13.339 -2.683 -12.141 1.00 94.31 203 GLU A C 1
ATOM 1580 O O . GLU A 1 203 ? 12.533 -3.403 -11.561 1.00 94.31 203 GLU A O 1
ATOM 1585 N N . GLY A 1 204 ? 13.053 -2.141 -13.331 1.00 92.50 204 GLY A N 1
ATOM 1586 C CA . GLY A 1 204 ? 11.780 -2.375 -14.017 1.00 92.50 204 GLY A CA 1
ATOM 1587 C C . GLY A 1 204 ? 11.557 -3.847 -14.387 1.00 92.50 204 GLY A C 1
ATOM 1588 O O . GLY A 1 204 ? 10.482 -4.380 -14.127 1.00 92.50 204 GLY A O 1
ATOM 1589 N N . ARG A 1 205 ? 12.580 -4.530 -14.932 1.00 92.25 205 ARG A N 1
ATOM 1590 C CA . ARG A 1 205 ? 12.501 -5.973 -15.240 1.00 92.25 205 ARG A CA 1
ATOM 1591 C C . ARG A 1 205 ? 12.388 -6.803 -13.962 1.00 92.25 205 ARG A C 1
ATOM 1593 O O . ARG A 1 205 ? 11.594 -7.733 -13.907 1.00 92.25 205 ARG A O 1
ATOM 1600 N N . PHE A 1 206 ? 13.149 -6.437 -12.935 1.00 94.44 206 PHE A N 1
ATOM 1601 C CA . PHE A 1 206 ? 13.104 -7.083 -11.627 1.00 94.44 206 PHE A CA 1
ATOM 1602 C C . PHE A 1 206 ? 11.700 -7.045 -11.010 1.00 94.44 206 PHE A C 1
ATOM 1604 O O . PHE A 1 206 ? 11.196 -8.065 -10.556 1.00 94.44 206 PHE A O 1
ATOM 1611 N N . ARG A 1 207 ? 11.015 -5.901 -11.068 1.00 94.50 207 ARG A N 1
ATOM 1612 C CA . ARG A 1 207 ? 9.645 -5.770 -10.549 1.00 94.50 207 ARG A CA 1
ATOM 1613 C C . ARG A 1 207 ? 8.606 -6.556 -11.330 1.00 94.50 207 ARG A C 1
ATOM 1615 O O . ARG A 1 207 ? 7.690 -7.095 -10.723 1.00 94.50 207 ARG A O 1
ATOM 1622 N N . GLN A 1 208 ? 8.741 -6.622 -12.653 1.00 91.81 208 GLN A N 1
ATOM 1623 C CA . GLN A 1 208 ? 7.876 -7.477 -13.470 1.00 91.81 208 GLN A CA 1
ATOM 1624 C C . GLN A 1 208 ? 8.020 -8.940 -13.053 1.00 91.81 208 GLN A C 1
ATOM 1626 O O . GLN A 1 208 ? 7.023 -9.6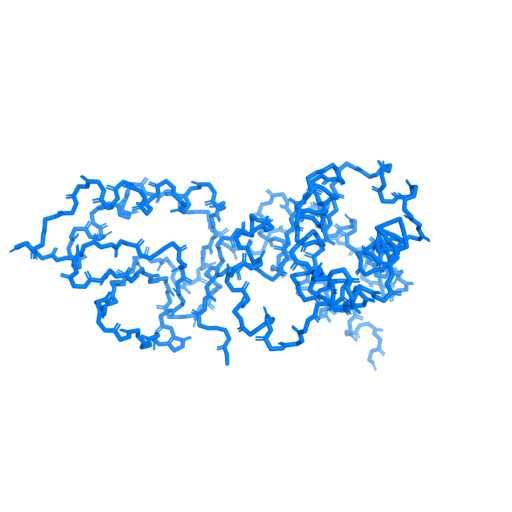15 -12.835 1.00 91.81 208 GLN A O 1
ATOM 1631 N N . PHE A 1 209 ? 9.256 -9.385 -12.838 1.00 92.19 209 PHE A N 1
ATOM 1632 C CA . PHE A 1 209 ? 9.526 -10.732 -12.360 1.00 92.19 209 PHE A CA 1
ATOM 1633 C C . PHE A 1 209 ? 8.965 -10.994 -10.954 1.00 92.19 209 PHE A C 1
ATOM 1635 O O . PHE A 1 209 ? 8.410 -12.059 -10.705 1.00 92.19 209 PHE A O 1
ATOM 1642 N N . VAL A 1 210 ? 9.069 -10.021 -10.042 1.00 94.25 210 VAL A N 1
ATOM 1643 C CA . VAL A 1 210 ? 8.445 -10.098 -8.712 1.00 94.25 210 VAL A CA 1
ATOM 1644 C C . VAL A 1 210 ? 6.935 -10.320 -8.836 1.00 94.25 210 VAL A C 1
ATOM 1646 O O . VAL A 1 210 ? 6.436 -11.275 -8.255 1.00 94.25 210 VAL A O 1
ATOM 1649 N N . LEU A 1 211 ? 6.232 -9.519 -9.648 1.00 92.94 211 LEU A N 1
ATOM 1650 C CA . LEU A 1 211 ? 4.788 -9.679 -9.879 1.00 92.94 211 LEU A CA 1
ATOM 1651 C C . LEU A 1 211 ? 4.429 -11.082 -10.395 1.00 92.94 211 LEU A C 1
ATOM 1653 O O . LEU A 1 211 ? 3.443 -11.668 -9.963 1.00 92.94 211 LEU A O 1
ATOM 1657 N N . GLU A 1 212 ? 5.242 -11.645 -11.292 1.00 90.81 212 GLU A N 1
ATOM 1658 C CA . GLU A 1 212 ? 5.039 -13.000 -11.828 1.00 90.81 212 GLU A CA 1
ATOM 1659 C C . GLU A 1 212 ? 5.168 -14.100 -10.757 1.00 90.81 212 GLU A C 1
ATOM 1661 O O . GLU A 1 212 ? 4.590 -15.174 -10.917 1.00 90.81 212 GLU A O 1
ATOM 1666 N N . HIS A 1 213 ? 5.889 -13.832 -9.662 1.00 90.38 213 HIS A N 1
ATOM 1667 C CA . HIS A 1 213 ? 6.154 -14.785 -8.576 1.00 90.38 213 HIS A CA 1
ATOM 1668 C C . HIS A 1 213 ? 5.363 -14.480 -7.292 1.00 90.38 213 HIS A C 1
ATOM 1670 O O . HIS A 1 213 ? 5.497 -15.202 -6.306 1.00 90.38 213 HIS A O 1
ATOM 1676 N N . SER A 1 214 ? 4.505 -13.456 -7.293 1.00 90.69 214 SER A N 1
ATOM 1677 C CA . SER A 1 214 ? 3.674 -13.056 -6.146 1.00 90.69 214 SER A CA 1
ATOM 1678 C C . SER A 1 214 ? 2.286 -13.706 -6.129 1.00 90.69 214 SER A C 1
ATOM 1680 O O . SER A 1 214 ? 1.337 -13.149 -5.594 1.00 90.69 214 SER A O 1
ATOM 1682 N N . LEU A 1 215 ? 2.149 -14.913 -6.692 1.00 84.50 215 LEU A N 1
ATOM 1683 C CA . LEU A 1 215 ? 0.856 -15.611 -6.784 1.00 84.50 215 LEU A CA 1
ATOM 1684 C C . LEU A 1 215 ? 0.313 -16.084 -5.428 1.00 84.50 215 LEU A C 1
ATOM 1686 O O . LEU A 1 215 ? -0.894 -16.067 -5.211 1.00 84.50 215 LEU A O 1
ATOM 1690 N N . TYR A 1 216 ? 1.200 -16.537 -4.542 1.00 85.69 216 TYR A N 1
ATOM 1691 C CA . TYR A 1 216 ? 0.840 -17.136 -3.246 1.00 85.69 216 TYR A CA 1
ATOM 1692 C C . TYR A 1 216 ? 1.515 -16.440 -2.062 1.00 85.69 216 TYR A C 1
ATOM 1694 O O . TYR A 1 216 ? 1.333 -16.828 -0.911 1.00 85.69 216 TYR A O 1
ATOM 1702 N N . THR A 1 217 ? 2.333 -15.432 -2.344 1.00 91.44 217 THR A N 1
ATOM 1703 C CA . THR A 1 217 ? 3.087 -14.684 -1.348 1.00 91.44 217 THR A CA 1
ATOM 1704 C C . THR A 1 217 ? 2.974 -13.214 -1.684 1.00 91.44 217 THR A C 1
ATOM 1706 O O . THR A 1 217 ? 3.193 -12.819 -2.829 1.00 91.44 217 THR A O 1
ATOM 1709 N N . HIS A 1 218 ? 2.694 -12.408 -0.665 1.00 94.69 218 HIS A N 1
ATOM 1710 C CA . HIS A 1 218 ? 2.570 -10.970 -0.814 1.00 94.69 218 HIS A CA 1
ATOM 1711 C C . HIS A 1 218 ? 3.818 -10.343 -1.459 1.00 94.69 218 HIS A C 1
ATOM 1713 O O . HIS A 1 218 ? 4.961 -10.712 -1.156 1.00 94.69 218 HIS A O 1
ATOM 1719 N N . VAL A 1 219 ? 3.598 -9.347 -2.315 1.00 95.06 219 VAL A N 1
ATOM 1720 C CA . VAL A 1 219 ? 4.622 -8.754 -3.180 1.00 95.06 219 VAL A CA 1
ATOM 1721 C C . VAL A 1 219 ? 5.817 -8.162 -2.430 1.00 95.06 219 VAL A C 1
ATOM 1723 O O . VAL A 1 219 ? 6.958 -8.374 -2.836 1.00 95.06 219 VAL A O 1
ATOM 1726 N N . ASP A 1 220 ? 5.599 -7.502 -1.288 1.00 95.06 220 ASP A N 1
ATOM 1727 C CA . ASP A 1 220 ? 6.685 -7.003 -0.430 1.00 95.06 220 ASP A CA 1
ATOM 1728 C C . ASP A 1 220 ? 7.627 -8.127 0.029 1.00 95.06 220 ASP A C 1
ATOM 1730 O O . ASP A 1 220 ? 8.845 -7.949 0.030 1.00 95.06 220 ASP A O 1
ATOM 1734 N N . THR A 1 221 ? 7.089 -9.290 0.408 1.00 94.19 221 THR A N 1
ATOM 1735 C CA . THR A 1 221 ? 7.895 -10.431 0.864 1.00 94.19 221 THR A CA 1
ATOM 1736 C C . THR A 1 221 ? 8.734 -10.988 -0.279 1.00 94.19 221 THR A C 1
ATOM 1738 O O . THR A 1 221 ? 9.937 -11.194 -0.110 1.00 94.19 221 THR A O 1
ATOM 1741 N N . VAL A 1 222 ? 8.122 -11.180 -1.453 1.00 94.69 222 VAL A N 1
ATOM 1742 C CA . VAL A 1 222 ? 8.814 -11.675 -2.653 1.00 94.69 222 VAL A CA 1
ATOM 1743 C C . VAL A 1 222 ? 9.904 -10.698 -3.093 1.00 94.69 222 VAL A C 1
ATOM 1745 O O . VAL A 1 222 ? 11.048 -11.106 -3.297 1.00 94.69 222 VAL A O 1
ATOM 1748 N N . TYR A 1 223 ? 9.583 -9.401 -3.171 1.00 95.19 223 TYR A N 1
ATOM 1749 C CA . TYR A 1 223 ? 10.538 -8.353 -3.531 1.00 95.19 223 TYR A CA 1
ATOM 1750 C C . TYR A 1 223 ? 11.73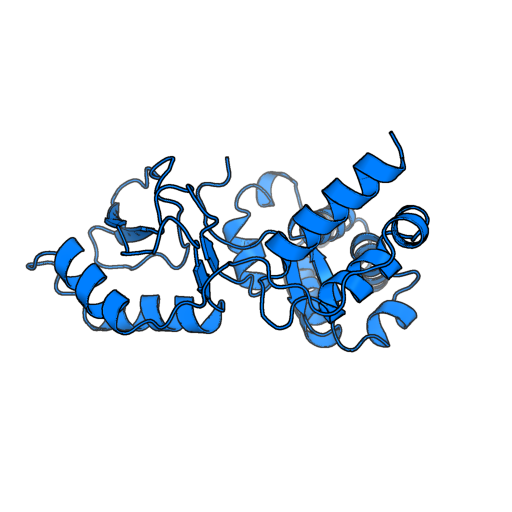6 -8.347 -2.581 1.00 95.19 223 TYR A C 1
ATOM 1752 O O . TYR A 1 223 ? 12.876 -8.378 -3.036 1.00 95.19 223 TYR A O 1
ATOM 1760 N N . ASN A 1 224 ? 11.491 -8.325 -1.266 1.00 94.38 224 ASN A N 1
ATOM 1761 C CA . ASN A 1 224 ? 12.558 -8.265 -0.269 1.00 94.38 224 ASN A CA 1
ATOM 1762 C C . ASN A 1 224 ? 13.446 -9.512 -0.315 1.00 94.38 224 ASN A C 1
ATOM 1764 O O . ASN A 1 224 ? 14.666 -9.391 -0.232 1.00 94.38 224 ASN A O 1
ATOM 1768 N N . PHE A 1 225 ? 12.856 -10.699 -0.483 1.00 94.00 225 PHE A N 1
ATOM 1769 C CA . PHE A 1 225 ? 13.625 -11.932 -0.622 1.00 94.00 225 PHE A CA 1
ATOM 1770 C C . PHE A 1 225 ? 14.535 -11.890 -1.857 1.00 94.00 225 PHE A C 1
ATOM 1772 O O . PHE A 1 225 ? 15.746 -12.080 -1.738 1.00 94.00 225 PHE A O 1
ATOM 1779 N N . PHE A 1 226 ? 13.980 -11.586 -3.033 1.00 94.12 226 PHE A N 1
ATOM 1780 C CA . PHE A 1 226 ? 14.767 -11.538 -4.263 1.00 94.12 226 PHE A CA 1
ATOM 1781 C C . PHE A 1 226 ? 15.805 -10.410 -4.274 1.00 94.12 226 PHE A C 1
ATOM 1783 O O . PHE A 1 226 ? 16.888 -10.597 -4.823 1.00 94.12 226 PHE A O 1
ATOM 1790 N N . ASP A 1 227 ? 15.521 -9.261 -3.656 1.00 93.94 227 ASP A N 1
ATOM 1791 C CA . ASP A 1 227 ? 16.476 -8.152 -3.555 1.00 93.94 227 ASP A CA 1
ATOM 1792 C C . ASP A 1 227 ? 17.684 -8.537 -2.684 1.00 93.94 227 ASP A C 1
ATOM 1794 O O . ASP A 1 227 ? 18.827 -8.216 -3.017 1.00 93.94 227 ASP A O 1
ATOM 1798 N N . GLU A 1 228 ? 17.468 -9.297 -1.607 1.00 93.75 228 GLU A N 1
ATOM 1799 C CA . GLU A 1 228 ? 18.560 -9.839 -0.794 1.00 93.75 228 GLU A CA 1
ATOM 1800 C C . GLU A 1 228 ? 19.371 -10.908 -1.538 1.00 93.75 228 GLU A C 1
ATOM 1802 O O . GLU A 1 228 ? 20.603 -10.859 -1.505 1.00 93.75 228 GLU A O 1
ATOM 1807 N N . GLU A 1 229 ? 18.727 -11.831 -2.260 1.00 92.31 229 GLU A N 1
ATOM 1808 C CA . GLU A 1 229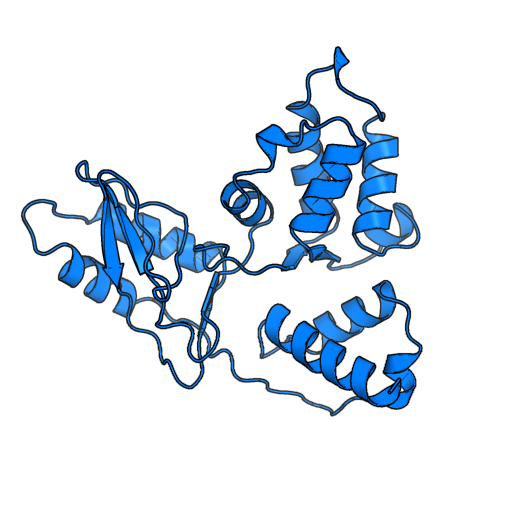 ? 19.448 -12.802 -3.100 1.00 92.31 229 GLU A CA 1
ATOM 1809 C C . GLU A 1 229 ? 20.287 -12.099 -4.170 1.00 92.31 229 GLU A C 1
ATOM 1811 O O . GLU A 1 229 ? 21.476 -12.383 -4.324 1.00 92.31 229 GLU A O 1
ATOM 1816 N N . ARG A 1 230 ? 19.712 -11.100 -4.844 1.00 90.19 230 ARG A N 1
ATOM 1817 C CA . ARG A 1 230 ? 20.411 -10.262 -5.821 1.00 90.19 230 ARG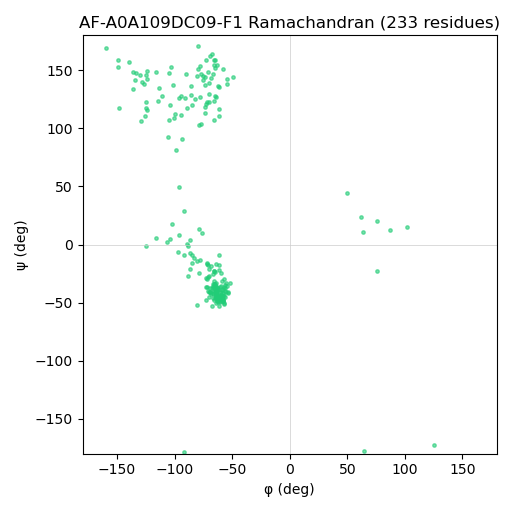 A CA 1
ATOM 1818 C C . ARG A 1 230 ? 21.652 -9.592 -5.231 1.00 90.19 230 ARG A C 1
ATOM 1820 O O . ARG A 1 230 ? 22.702 -9.592 -5.872 1.00 90.19 230 ARG A O 1
ATOM 1827 N N . LYS A 1 231 ? 21.558 -9.015 -4.029 1.00 90.00 231 LYS A N 1
ATOM 1828 C CA . LYS A 1 231 ? 22.708 -8.385 -3.356 1.00 90.00 231 LYS A CA 1
ATOM 1829 C C . LYS A 1 231 ? 23.802 -9.396 -3.030 1.00 90.00 231 LYS A C 1
ATOM 1831 O O . LYS A 1 231 ? 24.973 -9.053 -3.158 1.00 90.00 231 LYS A O 1
ATOM 1836 N N . ARG A 1 232 ? 23.444 -10.627 -2.647 1.00 91.44 232 ARG A N 1
ATOM 1837 C CA . ARG A 1 232 ? 24.420 -11.693 -2.362 1.00 91.44 232 ARG A CA 1
ATOM 1838 C C . ARG A 1 232 ? 25.211 -12.116 -3.594 1.00 91.44 232 ARG A C 1
ATOM 1840 O O . ARG A 1 232 ? 26.389 -12.401 -3.451 1.00 91.44 232 ARG A O 1
ATOM 1847 N N . GLN A 1 233 ? 24.604 -12.116 -4.781 1.00 87.81 233 GLN A N 1
ATOM 1848 C CA . GLN A 1 233 ? 25.322 -12.437 -6.024 1.00 87.81 233 GLN A CA 1
ATOM 1849 C C . GLN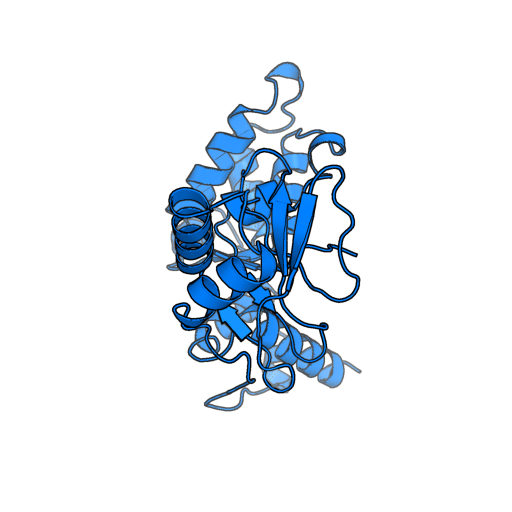 A 1 233 ? 26.330 -11.352 -6.443 1.00 87.81 233 GLN A C 1
ATOM 1851 O O . GLN A 1 233 ? 27.233 -11.611 -7.234 1.00 87.81 233 GLN A O 1
ATOM 1856 N N . LEU A 1 234 ? 26.163 -10.124 -5.944 1.00 82.56 234 LEU A N 1
ATOM 1857 C CA . LEU A 1 234 ? 27.020 -8.977 -6.263 1.00 82.56 234 LEU A CA 1
ATOM 1858 C C . LEU A 1 234 ? 28.119 -8.723 -5.216 1.00 82.56 234 LEU A C 1
ATOM 1860 O O . LEU A 1 234 ? 28.936 -7.821 -5.424 1.00 82.56 234 LEU A O 1
ATOM 1864 N N . ALA A 1 235 ? 28.106 -9.457 -4.098 1.00 80.19 235 ALA A N 1
ATOM 1865 C CA . ALA A 1 235 ? 29.046 -9.331 -2.982 1.00 80.19 235 ALA A CA 1
ATOM 1866 C C . ALA A 1 235 ? 30.247 -10.274 -3.142 1.00 80.19 235 ALA A C 1
ATOM 1868 O O . ALA A 1 235 ? 31.377 -9.817 -2.851 1.00 80.19 235 ALA A O 1
#

pLDDT: mean 92.65, std 6.68, range [40.78, 98.62]

Nearest PDB structures (foldseek):
  1isf-assembly1_B  TM=4.261E-01  e=9.455E+00  Homo sapiens
  4e7s-assembly2_B  TM=3.636E-01  e=8.957E+00  Sus scrofa
  8w41-assembly1_A  TM=3.059E-01  e=6.132E+00  Homo sapiens

Sequence (235 aa):
MNANAYSQFSELTPVQLLSVFKDEYRTIAKDNRTLSLNQGYQALAKHAQCNSLESMKSQSIILIKVSEFINALIACGLPVSKTTNTARFERLLKCDVLCPPLSGGLCVAITNDGLVLETPYLSNPTPYIAGSEICHLQIDMVDGAWLSNEEWVSFVNNLEDNLDLDGDIQQQATEHWSEVHAEKNVLTLDPTPDYEEMATWSEGRFRQFVLEHSLYTHVDTVYNFFDEERKRQLA

Mean predicted aligned error: 4.27 Å

Organism: NCBI:txid1194427

=== Feature glossary ===
The record interleaves many kinds of information about one protein. Here is each kind framed as the question it answers.

Q: Are the domains correctly placed relative to each other?
A: Predicted aligned error is AlphaFold's pairwise confidence. Unlike pLDDT (per-residue), PAE is per-residue-pair and captures whether two parts of the structure are correctly placed relative to each other. Units are ångströms of expected positional error.

Q: Which residues are in helices, strands, or loops?
A: Eight-state secondary structure (DSSP): H is the canonical α-helix, G the tighter 3₁₀-helix, I the wider π-helix; E/B are β-structure, T and S are turns and bends, and '-' is everything else. DSSP derives these from the pattern of main-chain N–H···O=C hydrogen bonds, not from the sequence.

Q: What if only a Cα trace is available?
A: P-SEA three-state annotation labels each residue as helix, strand, or coil based purely on the geometry of the Cα trace. It serves as a fallback when the full backbone (and thus DSSP) is unavailable.

Q: What are the backbone torsion angles?
A: φ (phi) and ψ (psi) are the two rotatable backbone dihedrals per residue: φ is the C(i-1)–N–Cα–C torsion, ψ is the N–Cα–C–N(i+1) torsion, both in degrees on (−180°, 180°]. α-helical residues cluster near (−60°, −45°); β-strand residues near (−120°, +130°). A Ramachandran plot is simply a scatter of (φ, ψ) for every residue.

Q: What known structures does this most resemble?
A: Structural nearest neighbors (via Foldseek easy-search vs the PDB). Reported per hit: target PDB id, E-value, and alignment TM-score. A TM-score above ~0.5 is the conventional threshold for 'same fold'.

Q: What family and function is it annotated with?
A: Database cross-references. InterPro integrates a dozen domain/family signature databases into unified entries with residue-range hits. GO terms attach function/process/location labels with evidence codes. CATH codes position the fold in a four-level structural taxonomy. Organism is the NCBI-taxonomy species name.

Q: Which residues are buried vs exposed?
A: Solvent accessibility: the surface area of each residue that a 1.4 Å water probe can touch, in Å². When only backbone atoms are present the absolute values are lower than full-atom SASA (side chains contribute most of the area) and are flagged as backbone-only.

Q: What do the diagnostic plots show?
A: Three diagnostic plots accompany the record. The Cα contact map visualizes the tertiary structure as a 2D adjacency matrix (8 Å cutoff, sequence-local contacts suppressed). The Ramachandran plot shows the distribution of backbone (φ, ψ) torsions, with points in the α and β basins reflecting secondary structure content. The PAE plot shows AlphaFold's inter-residue confidence as a color matrix.

Q: What is the amino-acid chain?
A: The amino-acid sequence is the protein's primary structure: the linear order of residues from the N-terminus to the C-terminus, written in one-letter code. Everything else here — the 3D coordinates, the secondary structure, the domain annotations — is ultimately a consequence of this string.

Q: What do the rendered images show?
A: The six renders are orthographic views along the three Cartesian axes in both directions. Representation (cartoon, sticks, or surface) and color scheme (sequence-rainbow or by-chain) vary across proteins so the training set covers all the common visualization conventions.

Q: Where is each backbone atom in 3D?
A: The mmCIF table is the protein's shape written out atom by atom. For each backbone N, Cα, C, and carbonyl O, it records an (x, y, z) coordinate triple in Å plus the residue type, chain letter, and residue number.

Q: How mobile is each atom in the crystal?
A: For experimental (PDB) structures, the B-factor (temperature factor) quantifies the positional spread of each atom in the crystal — a combination of thermal vibration and static disorder — in units of Å². High B-factors mark flexible loops or poorly resolved regions; low B-factors mark the rigid, well-ordered core.

Q: How big and how compact is the whole molecule?
A: Three whole-structure scalars: the radius of gyration (RMS distance of Cα from centroid, in Å), the count of Cα–Cα contacts (pairs closer than 8 Å and separated by more than four residues in sequence — i.e. tertiary, not local, contacts), and the bounding-box dimensions. Together they distinguish compact globular folds from extended fibres or disordered chains.

Q: What does the local fold look like, residue by residue?
A: A 3Di character summarizes, for each residue, the relative orientation of the Cα frame of its nearest spatial neighbor. Because it encodes fold topology rather than chemistry, 3Di alignments detect remote structural similarity that sequence alignment misses.

Q: How confident is the AlphaFold model at each residue?
A: For AlphaFold models, the B-factor field carries pLDDT — the model's own estimate of local accuracy on a 0–100 scale. Regions with pLDDT<50 should be treated as essentially unmodeled; they often correspond to intrinsically disordered segments.